Protein AF-0000000075318886 (afdb_homodimer)

Radius of gyration: 20.42 Å; Cα contacts (8 Å, |Δi|>4): 755; chains: 2; bounding box: 34×59×41 Å

Structure (mmCIF, N/CA/C/O backbone):
data_AF-0000000075318886-model_v1
#
loop_
_entity.id
_entity.type
_entity.pdbx_description
1 polymer 'Cyclophilin-like superfamily protein'
#
loop_
_atom_site.group_PDB
_atom_site.id
_atom_site.type_symbol
_atom_site.label_atom_id
_atom_site.label_alt_id
_atom_site.label_comp_id
_atom_site.label_asym_id
_atom_site.label_entity_id
_atom_site.label_seq_id
_atom_site.pdbx_PDB_ins_code
_atom_site.Cartn_x
_atom_site.Cartn_y
_atom_site.Cartn_z
_atom_site.occupancy
_atom_site.B_iso_or_equiv
_atom_site.auth_seq_id
_atom_site.auth_comp_id
_atom_site.auth_asym_id
_atom_site.auth_atom_id
_atom_site.pdbx_PDB_model_num
ATOM 1 N N . MET A 1 1 ? 11.609 29.875 10.852 1 83.62 1 MET A N 1
ATOM 2 C CA . MET A 1 1 ? 10.719 28.906 10.234 1 83.62 1 MET A CA 1
ATOM 3 C C . MET A 1 1 ? 10.336 27.812 11.234 1 83.62 1 MET A C 1
ATOM 5 O O . MET A 1 1 ? 11.18 27.359 12.016 1 83.62 1 MET A O 1
ATOM 9 N N . THR A 1 2 ? 9.055 27.547 11.438 1 96.06 2 THR A N 1
ATOM 10 C CA . THR A 1 2 ? 8.555 26.625 12.445 1 96.06 2 THR A CA 1
ATOM 11 C C . THR A 1 2 ? 9.047 25.203 12.156 1 96.06 2 THR A C 1
ATOM 13 O O . THR A 1 2 ? 9.023 24.75 11.016 1 96.06 2 THR A O 1
ATOM 16 N N . THR A 1 3 ? 9.711 24.609 13.148 1 98.25 3 THR A N 1
ATOM 17 C CA . THR A 1 3 ? 10.211 23.25 13.031 1 98.25 3 THR A CA 1
ATOM 18 C C . THR A 1 3 ? 9.352 22.281 13.836 1 98.25 3 THR A C 1
ATOM 20 O O . THR A 1 3 ? 9.008 22.562 14.984 1 98.25 3 THR A O 1
ATOM 23 N N . ILE A 1 4 ? 9.008 21.172 13.266 1 98.75 4 ILE A N 1
ATOM 24 C CA . ILE A 1 4 ? 8.188 20.141 13.883 1 98.75 4 ILE A CA 1
ATOM 25 C C . ILE A 1 4 ? 9 18.844 14.008 1 98.75 4 ILE A C 1
ATOM 27 O O . ILE A 1 4 ? 9.68 18.438 13.062 1 98.75 4 ILE A O 1
ATOM 31 N N . LYS A 1 5 ? 9.016 18.266 15.188 1 98.81 5 LYS A N 1
ATOM 32 C CA . LYS A 1 5 ? 9.609 16.953 15.406 1 98.81 5 LYS A CA 1
ATOM 33 C C . LYS A 1 5 ? 8.602 15.844 15.156 1 98.81 5 LYS A C 1
ATOM 35 O O . LYS A 1 5 ? 7.477 15.891 15.664 1 98.81 5 LYS A O 1
ATOM 40 N N . ILE A 1 6 ? 8.977 14.906 14.359 1 98.88 6 ILE A N 1
ATOM 41 C CA . ILE A 1 6 ? 8.164 13.734 14.07 1 98.88 6 ILE A CA 1
ATOM 42 C C . ILE A 1 6 ? 8.844 12.484 14.617 1 98.88 6 ILE A C 1
ATOM 44 O O . ILE A 1 6 ? 10.008 12.211 14.297 1 98.88 6 ILE A O 1
ATOM 48 N N . THR A 1 7 ? 8.195 11.781 15.5 1 98.88 7 THR A N 1
ATOM 49 C CA . THR A 1 7 ? 8.648 10.477 15.969 1 98.88 7 THR A CA 1
ATOM 50 C C . THR A 1 7 ? 7.727 9.375 15.445 1 98.88 7 THR A C 1
ATOM 52 O O . THR A 1 7 ? 6.523 9.383 15.711 1 98.88 7 THR A O 1
ATOM 55 N N . ALA A 1 8 ? 8.273 8.484 14.727 1 98.75 8 ALA A N 1
ATOM 56 C CA . ALA A 1 8 ? 7.473 7.43 14.117 1 98.75 8 ALA A CA 1
ATOM 57 C C . ALA A 1 8 ? 8.273 6.137 13.977 1 98.75 8 ALA A C 1
ATOM 59 O O . ALA A 1 8 ? 9.391 6.148 13.453 1 98.75 8 ALA A O 1
ATOM 60 N N . GLY A 1 9 ? 7.684 5.004 14.43 1 98.12 9 GLY A N 1
ATOM 61 C CA . GLY A 1 9 ? 8.289 3.695 14.242 1 98.12 9 GLY A CA 1
ATOM 62 C C . GLY A 1 9 ? 9.664 3.574 14.859 1 98.12 9 GLY A C 1
ATOM 63 O O . GLY A 1 9 ? 10.523 2.863 14.344 1 98.12 9 GLY A O 1
ATOM 64 N N . GLY A 1 10 ? 9.977 4.352 15.797 1 98.12 10 GLY A N 1
ATOM 65 C CA . GLY A 1 10 ? 11.266 4.293 16.469 1 98.12 10 GLY A CA 1
ATOM 66 C C . GLY A 1 10 ? 12.289 5.258 15.883 1 98.12 10 GLY A C 1
ATOM 67 O O . GLY A 1 10 ? 13.445 5.273 16.297 1 98.12 10 GLY A O 1
ATOM 68 N N . TYR A 1 11 ? 11.898 6.117 14.914 1 98.81 11 TYR A N 1
ATOM 69 C CA . TYR A 1 11 ? 12.773 7.09 14.281 1 98.81 11 TYR A CA 1
ATOM 70 C C . TYR A 1 11 ? 12.336 8.516 14.609 1 98.81 11 TYR A C 1
ATOM 72 O O . TYR A 1 11 ? 11.18 8.75 14.961 1 98.81 11 TYR A O 1
ATOM 80 N N . GLU A 1 12 ? 13.297 9.359 14.531 1 98.75 12 GLU A N 1
ATOM 81 C CA . GLU A 1 12 ? 13.031 10.773 14.758 1 98.75 12 GLU A CA 1
ATOM 82 C C . GLU A 1 12 ? 13.406 11.609 13.539 1 98.75 12 GLU A C 1
ATOM 84 O O . GLU A 1 12 ? 14.445 11.375 12.914 1 98.75 12 GLU A O 1
ATOM 89 N N . PHE A 1 13 ? 12.562 12.578 13.227 1 98.88 13 PHE A N 1
ATOM 90 C CA . PHE A 1 13 ? 12.758 13.477 12.102 1 98.88 13 PHE A CA 1
ATOM 91 C C . PHE A 1 13 ? 12.469 14.922 12.508 1 98.88 13 PHE A C 1
ATOM 93 O O . PHE A 1 13 ? 11.672 15.164 13.414 1 98.88 13 PHE A O 1
ATOM 100 N N . LEU A 1 14 ? 13.102 15.812 11.867 1 98.88 14 LEU A N 1
ATOM 101 C CA . LEU A 1 14 ? 12.727 17.219 11.945 1 98.88 14 LEU A CA 1
ATOM 102 C C . LEU A 1 14 ? 12.203 17.719 10.602 1 98.88 14 LEU A C 1
ATOM 104 O O . LEU A 1 14 ? 12.82 17.484 9.562 1 98.88 14 LEU A O 1
ATOM 108 N N . ALA A 1 15 ? 11.086 18.359 10.695 1 98.88 15 ALA A N 1
ATOM 109 C CA . ALA A 1 15 ? 10.453 18.891 9.492 1 98.88 15 ALA A CA 1
ATOM 110 C C . ALA A 1 15 ? 10.281 20.406 9.602 1 98.88 15 ALA A C 1
ATOM 112 O O . ALA A 1 15 ? 10 20.938 10.688 1 98.88 15 ALA A O 1
ATOM 113 N N . GLN A 1 16 ? 10.398 21.031 8.469 1 98.81 16 GLN A N 1
ATOM 114 C CA . GLN A 1 16 ? 10.172 22.469 8.383 1 98.81 16 GLN A CA 1
ATOM 115 C C . GLN A 1 16 ? 8.805 22.781 7.785 1 98.81 16 GLN A C 1
ATOM 117 O O . GLN A 1 16 ? 8.383 22.141 6.824 1 98.81 16 GLN A O 1
ATOM 122 N N . ALA A 1 17 ? 8.172 23.734 8.414 1 98.75 17 ALA A N 1
ATOM 123 C CA . ALA A 1 17 ? 6.895 24.203 7.879 1 98.75 17 ALA A CA 1
ATOM 124 C C . ALA A 1 17 ? 7.09 24.906 6.543 1 98.75 17 ALA A C 1
ATOM 126 O O . ALA A 1 17 ? 8.047 25.656 6.363 1 98.75 17 ALA A O 1
ATOM 127 N N . ASN A 1 18 ? 6.211 24.609 5.609 1 98.56 18 ASN A N 1
ATOM 128 C CA . ASN A 1 18 ? 6.262 25.219 4.285 1 98.56 18 ASN A CA 1
ATOM 129 C C . ASN A 1 18 ? 5.5 26.547 4.25 1 98.56 18 ASN A C 1
ATOM 131 O O . ASN A 1 18 ? 4.285 26.562 4.457 1 98.56 18 ASN A O 1
ATOM 135 N N . PRO A 1 19 ? 6.148 27.672 3.967 1 98.25 19 PRO A N 1
ATOM 136 C CA . PRO A 1 19 ? 5.473 28.969 3.996 1 98.25 19 PRO A CA 1
ATOM 137 C C . PRO A 1 19 ? 4.426 29.109 2.893 1 98.25 19 PRO A C 1
ATOM 139 O O . PRO A 1 19 ? 3.59 30.016 2.943 1 98.25 19 PRO A O 1
ATOM 142 N N . ASP A 1 20 ? 4.43 28.188 1.891 1 98.62 20 ASP A N 1
ATOM 143 C CA . ASP A 1 20 ? 3.482 28.281 0.782 1 98.62 20 ASP A CA 1
ATOM 144 C C . ASP A 1 20 ? 2.145 27.641 1.148 1 98.62 20 ASP A C 1
ATOM 146 O O . ASP A 1 20 ? 1.175 27.75 0.395 1 98.62 20 ASP A O 1
ATOM 150 N N . ALA A 1 21 ? 2.096 27.047 2.281 1 98.56 21 ALA A N 1
ATOM 151 C CA . ALA A 1 21 ? 0.84 26.5 2.795 1 98.56 21 ALA A CA 1
ATOM 152 C C . ALA A 1 21 ? 0.531 27.047 4.184 1 98.56 21 ALA A C 1
ATOM 154 O O . ALA A 1 21 ? 0.347 26.297 5.133 1 98.56 21 ALA A O 1
ATOM 155 N N . PRO A 1 22 ? 0.451 28.359 4.27 1 98.25 22 PRO A N 1
ATOM 156 C CA . PRO A 1 22 ? 0.394 29 5.586 1 98.25 22 PRO A CA 1
ATOM 157 C C . PRO A 1 22 ? -0.863 28.625 6.367 1 98.25 22 PRO A C 1
ATOM 159 O O . PRO A 1 22 ? -0.827 28.547 7.598 1 98.25 22 PRO A O 1
ATOM 162 N N . GLN A 1 23 ? -2.008 28.438 5.715 1 98.38 23 GLN A N 1
ATOM 163 C CA . GLN A 1 23 ? -3.232 28.078 6.426 1 98.38 23 GLN A CA 1
ATOM 164 C C . GLN A 1 23 ? -3.15 26.672 7 1 98.38 23 GLN A C 1
ATOM 166 O O . GLN A 1 23 ? -3.543 26.438 8.148 1 98.38 23 GLN A O 1
ATOM 171 N N . THR A 1 24 ? -2.645 25.719 6.227 1 98.56 24 THR A N 1
ATOM 172 C CA . THR A 1 24 ? -2.467 24.344 6.688 1 98.56 24 THR A CA 1
ATOM 173 C C . THR A 1 24 ? -1.506 24.297 7.871 1 98.56 24 THR A C 1
ATOM 175 O O . THR A 1 24 ? -1.775 23.625 8.867 1 98.56 24 THR A O 1
ATOM 178 N N . VAL A 1 25 ? -0.416 25.047 7.746 1 98.62 25 VAL A N 1
ATOM 179 C CA . VAL A 1 25 ? 0.587 25.062 8.805 1 98.62 25 VAL A CA 1
ATOM 180 C C . VAL A 1 25 ? -0.034 25.609 10.094 1 98.62 25 VAL A C 1
ATOM 182 O O . VAL A 1 25 ? 0.077 24.984 11.148 1 98.62 25 VAL A O 1
ATOM 185 N N . ALA A 1 26 ? -0.677 26.734 9.992 1 98.31 26 ALA A N 1
ATOM 186 C CA . ALA A 1 26 ? -1.272 27.375 11.164 1 98.31 26 ALA A CA 1
ATOM 187 C C . ALA A 1 26 ? -2.279 26.438 11.836 1 98.31 26 ALA A C 1
ATOM 189 O O . ALA A 1 26 ? -2.258 26.281 13.062 1 98.31 26 ALA A O 1
ATOM 190 N N . ALA A 1 27 ? -3.16 25.844 11.125 1 98.12 27 ALA A N 1
ATOM 191 C CA . ALA A 1 27 ? -4.184 24.938 11.656 1 98.12 27 ALA A CA 1
ATOM 192 C C . ALA A 1 27 ? -3.555 23.719 12.305 1 98.12 27 ALA A C 1
ATOM 194 O O . ALA A 1 27 ? -3.98 23.281 13.375 1 98.12 27 ALA A O 1
ATOM 195 N N . PHE A 1 28 ? -2.541 23.156 11.648 1 98.25 28 PHE A N 1
ATOM 196 C CA . PHE A 1 28 ? -1.891 21.953 12.141 1 98.25 28 PHE A CA 1
ATOM 197 C C . PHE A 1 28 ? -1.175 22.219 13.461 1 98.25 28 PHE A C 1
ATOM 199 O O . PHE A 1 28 ? -1.184 21.375 14.359 1 98.25 28 PHE A O 1
ATOM 206 N N . LEU A 1 29 ? -0.512 23.344 13.539 1 97.88 29 LEU A N 1
ATOM 207 C CA . LEU A 1 29 ? 0.224 23.703 14.75 1 97.88 29 LEU A CA 1
ATOM 208 C C . LEU A 1 29 ? -0.702 23.75 15.961 1 97.88 29 LEU A C 1
ATOM 210 O O . LEU A 1 29 ? -0.283 23.438 17.078 1 97.88 29 LEU A O 1
ATOM 214 N N . GLU A 1 30 ? -1.945 24.016 15.766 1 96.62 30 GLU A N 1
ATOM 215 C CA . GLU A 1 30 ? -2.916 24.062 16.859 1 96.62 30 GLU A CA 1
ATOM 216 C C . GLU A 1 30 ? -3.242 22.672 17.375 1 96.62 30 GLU A C 1
ATOM 218 O O . GLU A 1 30 ? -3.807 22.531 18.469 1 96.62 30 GLU A O 1
ATOM 223 N N . LEU A 1 31 ? -2.9 21.672 16.656 1 96.44 31 LEU A N 1
ATOM 224 C CA . LEU A 1 31 ? -3.191 20.297 17.031 1 96.44 31 LEU A CA 1
ATOM 225 C C . LEU A 1 31 ? -2.066 19.719 17.891 1 96.44 31 LEU A C 1
ATOM 227 O O . LEU A 1 31 ? -2.242 18.688 18.547 1 96.44 31 LEU A O 1
ATOM 231 N N . LEU A 1 32 ? -0.968 20.359 17.984 1 97.56 32 LEU A N 1
ATOM 232 C CA . LEU A 1 32 ? 0.223 19.75 18.578 1 97.56 32 LEU A CA 1
ATOM 233 C C . LEU A 1 32 ? 0.141 19.781 20.109 1 97.56 32 LEU A C 1
ATOM 235 O O . LEU A 1 32 ? -0.375 20.734 20.688 1 97.56 32 LEU A O 1
ATOM 239 N N . PRO A 1 33 ? 0.625 18.734 20.734 1 98.44 33 PRO A N 1
ATOM 240 C CA . PRO A 1 33 ? 1.139 17.484 20.172 1 98.44 33 PRO A CA 1
ATOM 241 C C . PRO A 1 33 ? 0.037 16.609 19.578 1 98.44 33 PRO A C 1
ATOM 243 O O . PRO A 1 33 ? -1.08 16.578 20.094 1 98.44 33 PRO A O 1
ATOM 246 N N . TYR A 1 34 ? 0.37 15.961 18.5 1 98.12 34 TYR A N 1
ATOM 247 C CA . TYR A 1 34 ? -0.604 15.203 17.719 1 98.12 34 TYR A CA 1
ATOM 248 C C . TYR A 1 34 ? -0.143 13.758 17.531 1 98.12 34 TYR A C 1
ATOM 250 O O . TYR A 1 34 ? 0.895 13.508 16.906 1 98.12 34 TYR A O 1
ATOM 258 N N . ARG A 1 35 ? -0.883 12.734 18.094 1 98.25 35 ARG A N 1
ATOM 259 C CA . ARG A 1 35 ? -0.545 11.312 18.047 1 98.25 35 ARG A CA 1
ATOM 260 C C . ARG A 1 35 ? -1.518 10.547 17.156 1 98.25 35 ARG A C 1
ATOM 262 O O . ARG A 1 35 ? -2.732 10.742 17.234 1 98.25 35 ARG A O 1
ATOM 269 N N . GLN A 1 36 ? -1.009 9.711 16.312 1 98.25 36 GLN A N 1
ATOM 270 C CA . GLN A 1 36 ? -1.814 8.914 15.398 1 98.25 36 GLN A CA 1
ATOM 271 C C . GLN A 1 36 ? -1.115 7.602 15.055 1 98.25 36 GLN A C 1
ATOM 273 O O . GLN A 1 36 ? -0.126 7.234 15.688 1 98.25 36 GLN A O 1
ATOM 278 N N . LYS A 1 37 ? -1.704 6.805 14.227 1 98.75 37 LYS A N 1
ATOM 279 C CA . LYS A 1 37 ? -1.088 5.641 13.594 1 98.75 37 LYS A CA 1
ATOM 280 C C . LYS A 1 37 ? -0.683 5.945 12.156 1 98.75 37 LYS A C 1
ATOM 282 O O . LYS A 1 37 ? -1.432 6.59 11.414 1 98.75 37 LYS A O 1
ATOM 287 N N . LEU A 1 38 ? 0.521 5.598 11.859 1 98.81 38 LEU A N 1
ATOM 288 C CA . LEU A 1 38 ? 1.065 5.664 10.508 1 98.81 38 LEU A CA 1
ATOM 289 C C . LEU A 1 38 ? 0.931 4.32 9.797 1 98.81 38 LEU A C 1
ATOM 291 O O . LEU A 1 38 ? 1.424 3.303 10.297 1 98.81 38 LEU A O 1
ATOM 295 N N . VAL A 1 39 ? 0.246 4.312 8.641 1 98.81 39 VAL A N 1
ATOM 296 C CA . VAL A 1 39 ? -0.024 3.1 7.875 1 98.81 39 VAL A CA 1
ATOM 297 C C . VAL A 1 39 ? 0.538 3.242 6.461 1 98.81 39 VAL A C 1
ATOM 299 O O . VAL A 1 39 ? 0.634 4.355 5.934 1 98.81 39 VAL A O 1
ATOM 302 N N . HIS A 1 40 ? 0.963 2.195 5.84 1 98.88 40 HIS A N 1
ATOM 303 C CA . HIS A 1 40 ? 1.456 2.291 4.469 1 98.88 40 HIS A CA 1
ATOM 304 C C . HIS A 1 40 ? 0.319 2.568 3.492 1 98.88 40 HIS A C 1
ATOM 306 O O . HIS A 1 40 ? -0.778 2.025 3.641 1 98.88 40 HIS A O 1
ATOM 312 N N . VAL A 1 41 ? 0.594 3.326 2.494 1 98.69 41 VAL A N 1
ATOM 313 C CA . VAL A 1 41 ? -0.428 3.689 1.518 1 98.69 41 VAL A CA 1
ATOM 314 C C . VAL A 1 41 ? -0.771 2.477 0.655 1 98.69 41 VAL A C 1
ATOM 316 O O . VAL A 1 41 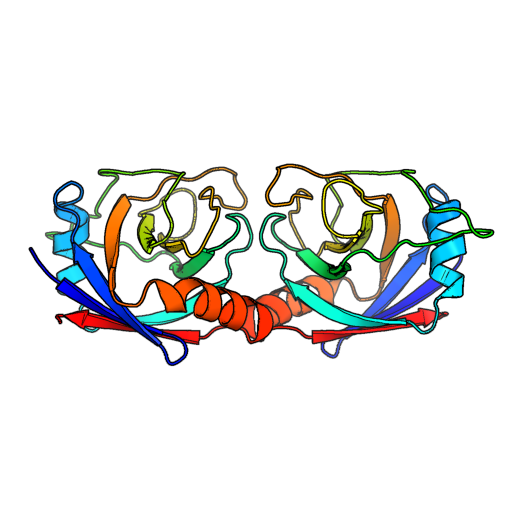? 0.026 1.543 0.539 1 98.69 41 VAL A O 1
ATOM 319 N N . ARG A 1 42 ? -1.94 2.574 -0.023 1 98.5 42 ARG A N 1
ATOM 320 C CA . ARG A 1 42 ? -2.408 1.492 -0.883 1 98.5 42 ARG A CA 1
ATOM 321 C C . ARG A 1 42 ? -2.227 1.846 -2.355 1 98.5 42 ARG A C 1
ATOM 323 O O . ARG A 1 42 ? -2.061 0.958 -3.195 1 98.5 42 ARG A O 1
ATOM 330 N N . TRP A 1 43 ? -2.225 3.131 -2.646 1 98.38 43 TRP A N 1
ATOM 331 C CA . TRP A 1 43 ? -2.383 3.568 -4.031 1 98.38 43 TRP A CA 1
ATOM 332 C C . TRP A 1 43 ? -1.237 4.484 -4.445 1 98.38 43 TRP A C 1
ATOM 334 O O . TRP A 1 43 ? -0.999 4.691 -5.637 1 98.38 43 TRP A O 1
ATOM 344 N N . SER A 1 44 ? -0.531 5.035 -3.514 1 98.69 44 SER A N 1
ATOM 345 C CA . SER A 1 44 ? 0.273 6.215 -3.812 1 98.69 44 SER A CA 1
ATOM 346 C C . SER A 1 44 ? 1.741 5.848 -4.008 1 98.69 44 SER A C 1
ATOM 348 O O . SER A 1 44 ? 2.562 6.707 -4.336 1 98.69 44 SER A O 1
ATOM 350 N N . GLY A 1 45 ? 2.098 4.605 -3.758 1 98.5 45 GLY A N 1
ATOM 351 C CA . GLY A 1 45 ? 3.48 4.199 -3.955 1 98.5 45 GLY A CA 1
ATOM 352 C C . GLY A 1 45 ? 4.273 4.137 -2.664 1 98.5 45 GLY A C 1
ATOM 353 O O . GLY A 1 45 ? 3.857 3.48 -1.707 1 98.5 45 GLY A O 1
ATOM 354 N N . GLU A 1 46 ? 5.398 4.762 -2.66 1 98.69 46 GLU A N 1
ATOM 355 C CA . GLU A 1 46 ? 6.309 4.715 -1.521 1 98.69 46 GLU A CA 1
ATOM 356 C C . GLU A 1 46 ? 6.031 5.852 -0.542 1 98.69 46 GLU A C 1
ATOM 358 O O . GLU A 1 46 ? 6.805 6.801 -0.45 1 98.69 46 GLU A O 1
ATOM 363 N N . GLY A 1 47 ? 4.977 5.613 0.208 1 98.81 47 GLY A N 1
ATOM 364 C CA . GLY A 1 47 ? 4.508 6.559 1.209 1 98.81 47 GLY A CA 1
ATOM 365 C C . GLY A 1 47 ? 3.736 5.898 2.338 1 98.81 47 GLY A C 1
ATOM 366 O O . GLY A 1 47 ? 3.314 4.746 2.219 1 98.81 47 GLY A O 1
ATOM 367 N N . CYS A 1 48 ? 3.645 6.574 3.379 1 98.88 48 CYS A N 1
ATOM 368 C CA . CYS A 1 48 ? 2.785 6.219 4.504 1 98.88 48 CYS A CA 1
ATOM 369 C C . CYS A 1 48 ? 1.714 7.281 4.727 1 98.88 48 CYS A C 1
ATOM 371 O O . CYS A 1 48 ? 1.893 8.438 4.344 1 98.88 48 CYS A O 1
ATOM 373 N N . TRP A 1 49 ? 0.654 6.879 5.285 1 98 49 TRP A N 1
ATOM 374 C CA . TRP A 1 49 ? -0.375 7.895 5.473 1 98 49 TRP A CA 1
ATOM 375 C C . TRP A 1 49 ? -1.033 7.754 6.844 1 98 49 TRP A C 1
ATOM 377 O O . TRP A 1 49 ? -0.933 6.703 7.48 1 98 49 TRP A O 1
ATOM 387 N N . VAL A 1 50 ? -1.49 8.797 7.406 1 98.31 50 VAL A N 1
ATOM 388 C CA . VAL A 1 50 ? -2.334 8.898 8.594 1 98.31 50 VAL A CA 1
ATOM 389 C C . VAL A 1 50 ? -3.789 9.094 8.18 1 98.3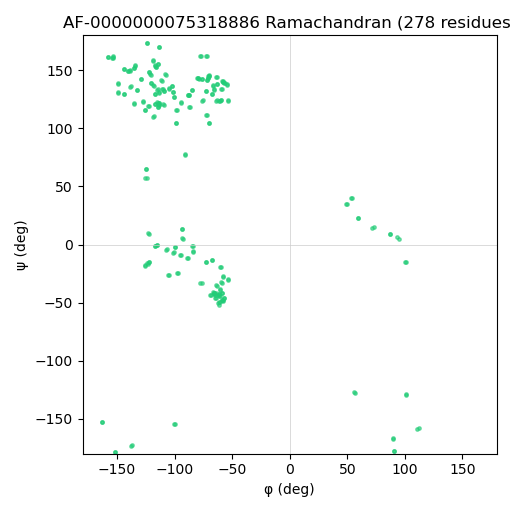1 50 VAL A C 1
ATOM 391 O O . VAL A 1 50 ? -4.168 10.18 7.723 1 98.31 50 VAL A O 1
ATOM 394 N N . PRO A 1 51 ? -4.582 8.016 8.305 1 97.12 51 PRO A N 1
ATOM 395 C CA . PRO A 1 51 ? -6 8.18 7.988 1 97.12 51 PRO A CA 1
ATOM 396 C C . PRO A 1 51 ? -6.754 8.984 9.039 1 97.12 51 PRO A C 1
ATOM 398 O O . PRO A 1 51 ? -6.629 8.711 10.242 1 97.12 51 PRO A O 1
ATOM 401 N N . LEU A 1 52 ? -7.555 9.992 8.602 1 96.69 52 LEU A N 1
ATOM 402 C CA . LEU A 1 52 ? -8.234 10.867 9.547 1 96.69 52 LEU A CA 1
ATOM 403 C C . LEU A 1 52 ? -9.742 10.836 9.328 1 96.69 52 LEU A C 1
ATOM 405 O O . LEU A 1 52 ? -10.469 11.648 9.898 1 96.69 52 LEU A O 1
ATOM 409 N N . GLY A 1 53 ? -10.195 9.898 8.477 1 94.81 53 GLY A N 1
ATOM 410 C CA . GLY A 1 53 ? -11.625 9.734 8.242 1 94.81 53 GLY A CA 1
ATOM 411 C C . GLY A 1 53 ? -12.289 11.008 7.754 1 94.81 53 GLY A C 1
ATOM 412 O O . GLY A 1 53 ? -11.836 11.617 6.785 1 94.81 53 GLY A O 1
ATOM 413 N N . GLU A 1 54 ? -13.32 11.391 8.398 1 92.94 54 GLU A N 1
ATOM 414 C CA . GLU A 1 54 ? -14.102 12.555 8.008 1 92.94 54 GLU A CA 1
ATOM 415 C C . GLU A 1 54 ? -13.641 13.805 8.758 1 92.94 54 GLU A C 1
ATOM 417 O O . GLU A 1 54 ? -14.328 14.828 8.758 1 92.94 54 GLU A O 1
ATOM 422 N N . TYR A 1 55 ? -12.516 13.688 9.359 1 93.94 55 TYR A N 1
ATOM 423 C CA . TYR A 1 55 ? -11.977 14.812 10.102 1 93.94 55 TYR A CA 1
ATOM 424 C C . TYR A 1 55 ? -11.805 16.031 9.203 1 93.94 55 TYR A C 1
ATOM 426 O O . TYR A 1 55 ? -11.398 15.898 8.047 1 93.94 55 TYR A O 1
ATOM 434 N N . GLN A 1 56 ? -12.125 17.172 9.711 1 94.56 56 GLN A N 1
ATOM 435 C CA . GLN A 1 56 ? -11.859 18.438 9.047 1 94.56 56 GLN A CA 1
ATOM 436 C C . GLN A 1 56 ? -10.898 19.297 9.859 1 94.56 56 GLN A C 1
ATOM 438 O O . GLN A 1 56 ? -11.156 19.594 11.031 1 94.56 56 GLN A O 1
ATOM 443 N N . LEU A 1 57 ? -9.828 19.594 9.242 1 95.44 57 LEU A N 1
ATOM 444 C CA . LEU A 1 57 ? -8.914 20.547 9.875 1 95.44 57 LEU A CA 1
ATOM 445 C C . LEU A 1 57 ? -9.438 21.969 9.766 1 95.44 57 LEU A C 1
ATOM 447 O O . LEU A 1 57 ? -9.75 22.438 8.664 1 95.44 57 LEU A O 1
ATOM 451 N N . LEU A 1 58 ? -9.57 22.625 10.898 1 95.94 58 LEU A N 1
ATOM 452 C CA . LEU A 1 58 ? -10.188 23.938 10.922 1 95.94 58 LEU A CA 1
ATOM 453 C C . LEU A 1 58 ? -9.164 25.016 11.273 1 95.94 58 LEU A C 1
ATOM 455 O O . LEU A 1 58 ? -8.266 24.781 12.086 1 95.94 58 LEU A O 1
ATOM 459 N N . LEU A 1 59 ? -9.281 26.141 10.633 1 95.69 59 LEU A N 1
ATOM 460 C CA . LEU A 1 59 ? -8.648 27.391 11.008 1 95.69 59 LEU A CA 1
ATOM 461 C C . LEU A 1 59 ? -9.688 28.5 11.211 1 95.69 59 LEU A C 1
ATOM 463 O O . LEU A 1 59 ? -10.445 28.812 10.289 1 95.69 59 LEU A O 1
ATOM 467 N N . ASP A 1 60 ? -9.789 29.078 12.406 1 94.81 60 ASP A N 1
ATOM 468 C CA . ASP A 1 60 ? -10.805 30.078 12.75 1 94.81 60 ASP A CA 1
ATOM 469 C C . ASP A 1 60 ? -12.203 29.562 12.43 1 94.81 60 ASP A C 1
ATOM 471 O O . ASP A 1 60 ? -12.984 30.234 11.75 1 94.81 60 ASP A O 1
ATOM 475 N N . ASP A 1 61 ? -12.469 28.297 12.703 1 94.75 61 ASP A N 1
ATOM 476 C CA . ASP A 1 61 ? -13.758 27.609 12.633 1 94.75 61 ASP A CA 1
ATOM 477 C C . ASP A 1 61 ? -14.172 27.375 11.18 1 94.75 61 ASP A C 1
ATOM 479 O O . ASP A 1 61 ? -15.352 27.156 10.898 1 94.75 61 ASP A O 1
ATOM 483 N N . GLN A 1 62 ? -13.258 27.531 10.359 1 96.12 62 GLN A N 1
ATOM 484 C CA . GLN A 1 62 ? -13.516 27.234 8.953 1 96.12 62 GLN A CA 1
ATOM 485 C C . GLN A 1 62 ? -12.609 26.125 8.445 1 96.12 62 GLN A C 1
ATOM 487 O O . GLN A 1 62 ? -11.414 26.109 8.727 1 96.12 62 GLN A O 1
ATOM 492 N N . PRO A 1 63 ? -13.148 25.203 7.684 1 96.06 63 PRO A N 1
ATOM 493 C CA . PRO A 1 63 ? -12.297 24.172 7.121 1 96.06 63 PRO A CA 1
ATOM 494 C C . PRO A 1 63 ? -11.234 24.719 6.168 1 96.06 63 PRO A C 1
ATOM 496 O O . PRO A 1 63 ? -11.531 25.609 5.359 1 96.06 63 PRO A O 1
ATOM 499 N N . ILE A 1 64 ? -10.031 24.156 6.324 1 96.56 64 ILE A N 1
ATOM 500 C CA . ILE A 1 64 ? -8.992 24.594 5.402 1 96.56 64 ILE A CA 1
ATOM 501 C C . ILE A 1 64 ? -9.211 23.953 4.035 1 96.56 64 ILE A C 1
ATOM 503 O O . ILE A 1 64 ? -9.688 22.812 3.945 1 96.56 64 ILE A O 1
ATOM 507 N N . GLY A 1 65 ? -8.953 24.688 2.986 1 96.69 65 GLY A N 1
ATOM 508 C CA . GLY A 1 65 ? -9.008 24.172 1.624 1 96.69 65 GLY A CA 1
ATOM 509 C C . GLY A 1 65 ? -7.637 23.844 1.058 1 96.69 65 GLY A C 1
ATOM 510 O O . GLY A 1 65 ? -6.719 23.5 1.802 1 96.69 65 GLY A O 1
ATOM 511 N N . PHE A 1 66 ? -7.527 23.891 -0.263 1 98.19 66 PHE A N 1
ATOM 512 C CA . PHE A 1 66 ? -6.285 23.562 -0.955 1 98.19 66 PHE A CA 1
ATOM 513 C C . PHE A 1 66 ? -5.367 24.781 -1.024 1 98.19 66 PHE A C 1
ATOM 515 O O . PHE A 1 66 ? -5.824 25.891 -1.28 1 98.19 66 PHE A O 1
ATOM 522 N N . GLU A 1 67 ? -4.211 24.594 -0.717 1 98.56 67 GLU A N 1
ATOM 523 C CA . GLU A 1 67 ? -3.104 25.531 -0.932 1 98.56 67 GLU A CA 1
ATOM 524 C C . GLU A 1 67 ? -1.791 24.781 -1.154 1 98.56 67 GLU A C 1
ATOM 526 O O . GLU A 1 67 ? -1.533 23.766 -0.509 1 98.56 67 GLU A O 1
ATOM 531 N N . ASN A 1 68 ? -0.966 25.188 -2.07 1 98.69 68 ASN A N 1
ATOM 532 C CA . ASN A 1 68 ? 0.314 24.562 -2.41 1 98.69 68 ASN A CA 1
ATOM 533 C C . ASN A 1 68 ? 0.175 23.062 -2.627 1 98.69 68 ASN A C 1
ATOM 535 O O . ASN A 1 68 ? 0.995 22.281 -2.139 1 98.69 68 ASN A O 1
ATOM 539 N N . HIS A 1 69 ? -0.935 22.641 -3.176 1 98.69 69 HIS A N 1
ATOM 540 C CA . HIS A 1 69 ? -1.237 21.219 -3.266 1 98.69 69 HIS A CA 1
ATOM 541 C C . HIS A 1 69 ? -0.505 20.578 -4.438 1 98.69 69 HIS A C 1
ATOM 543 O O . HIS A 1 69 ? -0.269 21.219 -5.461 1 98.69 69 HIS A O 1
ATOM 549 N N . THR A 1 70 ? -0.062 19.391 -4.273 1 98.75 70 THR A N 1
ATOM 550 C CA . THR A 1 70 ? 0.651 18.625 -5.289 1 98.75 70 THR A CA 1
ATOM 551 C C . THR A 1 70 ? 0.281 17.141 -5.215 1 98.75 70 THR A C 1
ATOM 553 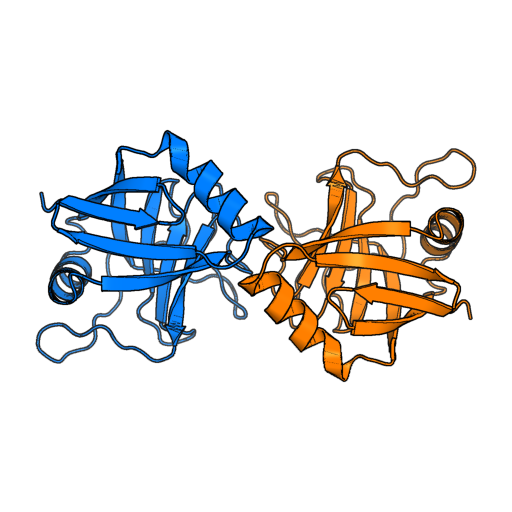O O . THR A 1 70 ? -0.104 16.641 -4.156 1 98.75 70 THR A O 1
ATOM 556 N N . SER A 1 71 ? 0.344 16.484 -6.316 1 98.81 71 SER A N 1
ATOM 557 C CA . SER A 1 71 ? 0.204 15.023 -6.375 1 98.81 71 SER A CA 1
ATOM 558 C C . SER A 1 71 ? 1.564 14.336 -6.352 1 98.81 71 SER A C 1
ATOM 560 O O . SER A 1 71 ? 1.644 13.109 -6.285 1 98.81 71 SER A O 1
ATOM 562 N N . HIS A 1 72 ? 2.631 15.109 -6.465 1 98.75 72 HIS A N 1
ATOM 563 C CA . HIS A 1 72 ? 3.965 14.578 -6.715 1 98.75 72 HIS A CA 1
ATOM 564 C C . HIS A 1 72 ? 4.957 15.047 -5.652 1 98.75 72 HIS A C 1
ATOM 566 O O . HIS A 1 72 ? 5.926 15.742 -5.969 1 98.75 72 HIS A O 1
ATOM 572 N N . PRO A 1 73 ? 4.691 14.594 -4.418 1 98.75 73 PRO A N 1
ATOM 573 C CA . PRO A 1 73 ? 5.645 14.977 -3.373 1 98.75 73 PRO A CA 1
ATOM 574 C C . PRO A 1 73 ? 7.039 14.398 -3.607 1 98.75 73 PRO A C 1
ATOM 576 O O . PRO A 1 73 ? 7.172 13.289 -4.129 1 98.75 73 PRO A O 1
ATOM 579 N N . SER A 1 74 ? 8.047 15.164 -3.252 1 98.56 74 SER A N 1
ATOM 580 C CA . SER A 1 74 ? 9.406 14.641 -3.146 1 98.56 74 SER A CA 1
ATOM 581 C C . SER A 1 74 ? 9.594 13.852 -1.855 1 98.56 74 SER A C 1
ATOM 583 O O . SER A 1 74 ? 8.82 14 -0.911 1 98.56 74 SER A O 1
ATOM 585 N N . VAL A 1 75 ? 10.648 13.039 -1.816 1 98.69 75 VAL A N 1
ATOM 586 C CA . VAL A 1 75 ? 10.992 12.312 -0.6 1 98.69 75 VAL A CA 1
ATOM 587 C C . VAL A 1 75 ? 11.117 13.281 0.569 1 98.69 75 VAL A C 1
ATOM 589 O O . VAL A 1 75 ? 11.812 14.297 0.473 1 98.69 75 VAL A O 1
ATOM 592 N N . GLY A 1 76 ? 10.352 13.016 1.604 1 98.81 76 GLY A N 1
ATOM 593 C CA . GLY A 1 76 ? 10.422 13.852 2.791 1 98.81 76 GLY A CA 1
ATOM 594 C C . GLY A 1 76 ? 9.297 14.859 2.875 1 98.81 76 GLY A C 1
ATOM 595 O O . GLY A 1 76 ? 9.07 15.453 3.932 1 98.81 76 GLY A O 1
ATOM 596 N N . ASP A 1 77 ? 8.609 15.078 1.801 1 98.88 77 ASP A N 1
ATOM 597 C CA . ASP A 1 77 ? 7.469 15.984 1.84 1 98.88 77 ASP A CA 1
ATOM 598 C C . ASP A 1 77 ? 6.297 15.367 2.6 1 98.88 77 ASP A C 1
ATOM 600 O O . ASP A 1 77 ? 6.07 14.156 2.516 1 98.88 77 ASP A O 1
ATOM 604 N N . VAL A 1 78 ? 5.625 16.141 3.332 1 98.94 78 VAL A N 1
ATOM 605 C CA . VAL A 1 78 ? 4.414 15.781 4.059 1 98.94 78 VAL A CA 1
ATOM 606 C C . VAL A 1 78 ? 3.221 16.562 3.504 1 98.94 78 VAL A C 1
ATOM 608 O O . VAL A 1 78 ? 3.252 17.797 3.445 1 98.94 78 VAL A O 1
ATOM 611 N N . LEU A 1 79 ? 2.25 15.828 3.068 1 98.88 79 LEU A N 1
ATOM 612 C CA . LEU A 1 79 ? 1.062 16.438 2.475 1 98.88 79 LEU A CA 1
ATOM 613 C C . LEU A 1 79 ? -0.137 16.297 3.41 1 98.88 79 LEU A C 1
ATOM 615 O O . LEU A 1 79 ? -0.267 15.305 4.121 1 98.88 79 LEU A O 1
ATOM 619 N N . PHE A 1 80 ? -0.998 17.266 3.395 1 98.81 80 PHE A N 1
ATOM 620 C CA . PHE A 1 80 ? -2.312 17.219 4.023 1 98.81 80 PHE A CA 1
ATOM 621 C C . PHE A 1 80 ? -3.416 17.266 2.973 1 98.81 80 PHE A C 1
ATOM 623 O O . PHE A 1 80 ? -3.477 18.203 2.17 1 98.81 80 PHE A O 1
ATOM 630 N N . TYR A 1 81 ? -4.25 16.297 2.939 1 98.56 81 TYR A N 1
ATOM 631 C CA . TYR A 1 81 ? -5.41 16.281 2.061 1 98.56 81 TYR A CA 1
ATOM 632 C C . TYR A 1 81 ? -6.668 16.719 2.809 1 98.56 81 TYR A C 1
ATOM 634 O O . TYR A 1 81 ? -7.145 16 3.697 1 98.56 81 TYR A O 1
ATOM 642 N N . PRO A 1 82 ? -7.223 17.781 2.441 1 97.06 82 PRO A N 1
ATOM 643 C CA . PRO A 1 82 ? -8.344 18.312 3.219 1 97.06 82 PRO A CA 1
ATOM 644 C C . PRO A 1 82 ? -9.68 17.688 2.84 1 97.06 82 PRO A C 1
ATOM 646 O O . PRO A 1 82 ? -10.688 17.922 3.51 1 97.06 82 PRO A O 1
ATOM 649 N N . GLY A 1 83 ? -9.781 16.797 1.898 1 93.06 83 GLY A N 1
ATOM 650 C CA . GLY A 1 83 ? -11.047 16.312 1.366 1 93.06 83 GLY A CA 1
ATOM 651 C C . GLY A 1 83 ? -11.531 17.125 0.175 1 93.06 83 GLY A C 1
ATOM 652 O O . GLY A 1 83 ? -10.75 17.828 -0.459 1 93.06 83 GLY A O 1
ATOM 653 N N . PRO A 1 84 ? -12.648 16.891 -0.419 1 89.94 84 PRO A N 1
ATOM 654 C CA . PRO A 1 84 ? -13.719 16.078 0.162 1 89.94 84 PRO A CA 1
ATOM 655 C C . PRO A 1 84 ? -13.844 14.719 -0.51 1 89.94 84 PRO A C 1
ATOM 657 O O . PRO A 1 84 ? -14.695 13.906 -0.119 1 89.94 84 PRO A O 1
ATOM 660 N N . TYR A 1 85 ? -13.188 14.414 -1.467 1 89 85 TYR A N 1
ATOM 661 C CA . TYR A 1 85 ? -13.484 13.266 -2.318 1 89 85 TYR A CA 1
ATOM 662 C C . TYR A 1 85 ? -13.062 11.961 -1.647 1 89 85 TYR A C 1
ATOM 664 O O . TYR A 1 85 ? -13.633 10.906 -1.918 1 89 85 TYR A O 1
ATOM 672 N N . SER A 1 86 ? -12.031 11.953 -0.887 1 91.75 86 SER A N 1
ATOM 673 C CA . SER A 1 86 ? -11.531 10.859 -0.06 1 91.75 86 SER A CA 1
ATOM 674 C C . SER A 1 86 ? -11.406 11.289 1.399 1 91.75 86 SER A C 1
ATOM 676 O O . SER A 1 86 ? -11.68 12.438 1.743 1 91.75 86 SER A O 1
ATOM 678 N N . GLU A 1 87 ? -11.094 10.336 2.205 1 93.38 87 GLU A N 1
ATOM 679 C CA . GLU A 1 87 ? -10.883 10.664 3.609 1 93.38 87 GLU A CA 1
ATOM 680 C C . GLU A 1 87 ? -9.766 11.695 3.77 1 93.38 87 GLU A C 1
ATOM 682 O O . GLU A 1 87 ? -8.812 11.711 2.982 1 93.38 87 GLU A O 1
ATOM 687 N N . THR A 1 88 ? -10.008 12.617 4.707 1 96.38 88 THR A N 1
ATOM 688 C CA . THR A 1 88 ? -8.906 13.484 5.121 1 96.38 88 THR A CA 1
ATOM 689 C C . THR A 1 88 ? -7.703 12.664 5.57 1 96.38 88 THR A C 1
ATOM 691 O O . THR A 1 88 ? -7.863 11.633 6.238 1 96.38 88 THR A O 1
ATOM 694 N N . GLU A 1 89 ? -6.516 13.117 5.152 1 97.75 89 GLU A N 1
ATOM 695 C CA . GLU A 1 89 ? -5.363 12.297 5.516 1 97.75 89 GLU A CA 1
ATOM 696 C C . GLU A 1 89 ? -4.074 13.117 5.484 1 97.75 89 GLU A C 1
ATOM 698 O O . GLU A 1 89 ? -4.047 14.219 4.938 1 97.75 89 GLU A O 1
ATOM 703 N N . ILE A 1 90 ? -3.062 12.656 6.113 1 98.62 90 ILE A N 1
ATOM 704 C CA . ILE A 1 90 ? -1.683 13.117 6 1 98.62 90 ILE A CA 1
ATOM 705 C C . ILE A 1 90 ? -0.846 12.07 5.273 1 98.62 90 ILE A C 1
ATOM 707 O O . ILE A 1 90 ? -0.964 10.867 5.551 1 98.62 90 ILE A O 1
ATOM 711 N N . LEU A 1 91 ? -0.084 12.469 4.316 1 98.81 91 LEU A N 1
ATOM 712 C CA . LEU A 1 91 ? 0.816 11.578 3.59 1 98.81 91 LEU A CA 1
ATOM 713 C C . LEU A 1 91 ? 2.271 11.961 3.83 1 98.81 91 LEU A C 1
ATOM 715 O O . LEU A 1 91 ? 2.619 13.148 3.797 1 98.81 91 LEU A O 1
ATOM 719 N N . ILE A 1 92 ? 3.088 11.023 4.117 1 98.88 92 ILE A N 1
ATOM 720 C CA . ILE A 1 92 ? 4.535 11.188 4.191 1 98.88 92 ILE A CA 1
ATOM 721 C C . ILE A 1 92 ? 5.203 10.367 3.094 1 98.88 92 ILE A C 1
ATOM 723 O O . ILE A 1 92 ? 5.117 9.141 3.09 1 98.88 92 ILE A O 1
ATOM 727 N N . ALA A 1 93 ? 5.887 11.031 2.211 1 98.88 93 ALA A N 1
ATOM 728 C CA . ALA A 1 93 ? 6.566 10.344 1.12 1 98.88 93 ALA A CA 1
ATOM 729 C C . ALA A 1 93 ? 7.969 9.906 1.535 1 98.88 93 ALA A C 1
ATOM 731 O O . ALA A 1 93 ? 8.766 10.727 2.004 1 98.88 93 ALA A O 1
ATOM 732 N N . TYR A 1 94 ? 8.289 8.617 1.325 1 98.88 94 TYR A N 1
ATOM 733 C CA . TYR A 1 94 ? 9.633 8.164 1.681 1 98.88 94 TYR A CA 1
ATOM 734 C C . TYR A 1 94 ? 10.391 7.684 0.448 1 98.88 94 TYR A C 1
ATOM 736 O O . TYR A 1 94 ? 11.547 7.266 0.546 1 98.88 94 TYR A O 1
ATOM 744 N N . GLY A 1 95 ? 9.75 7.715 -0.717 1 98.25 95 GLY A N 1
ATOM 745 C CA . GLY A 1 95 ? 10.297 7.371 -2.021 1 98.25 95 GLY A CA 1
ATOM 746 C C . GLY A 1 95 ? 9.461 7.898 -3.174 1 98.25 95 GLY A C 1
ATOM 747 O O . GLY A 1 95 ? 8.867 8.977 -3.074 1 98.25 95 GLY A O 1
ATOM 748 N N . SER A 1 96 ? 9.531 7.191 -4.367 1 97.94 96 SER A N 1
ATOM 749 C CA . SER A 1 96 ? 8.695 7.582 -5.5 1 97.94 96 SER A CA 1
ATOM 750 C C . SER A 1 96 ? 7.219 7.52 -5.145 1 97.94 96 SER A C 1
ATOM 752 O O . SER A 1 96 ? 6.723 6.477 -4.707 1 97.94 96 SER A O 1
ATOM 754 N N . CYS A 1 97 ? 6.555 8.648 -5.336 1 98.12 97 CYS A N 1
ATOM 755 C CA . CYS A 1 97 ? 5.176 8.75 -4.871 1 98.12 97 CYS A CA 1
ATOM 756 C C . CYS A 1 97 ? 4.336 9.586 -5.824 1 98.12 97 CYS A C 1
ATOM 758 O O . CYS A 1 97 ? 4.793 10.625 -6.316 1 98.12 97 CYS A O 1
ATOM 760 N N . CYS A 1 98 ? 3.236 9.148 -6.246 1 98.5 98 CYS A N 1
ATOM 761 C CA . CYS A 1 98 ? 2.135 9.898 -6.84 1 98.5 98 CYS A CA 1
ATOM 762 C C . CYS A 1 98 ? 0.87 9.766 -6 1 98.5 98 CYS A C 1
ATOM 764 O O . CYS A 1 98 ? 0.244 8.703 -5.973 1 98.5 98 CYS A O 1
ATOM 766 N N . PHE A 1 99 ? 0.497 10.859 -5.363 1 98.62 99 PHE A N 1
ATOM 767 C CA . PHE A 1 99 ? -0.595 10.844 -4.398 1 98.62 99 PHE A CA 1
ATOM 768 C C . PHE A 1 99 ? -1.898 10.414 -5.062 1 98.62 99 PHE A C 1
ATOM 770 O O . PHE A 1 99 ? -2.33 11.031 -6.043 1 98.62 99 PHE A O 1
ATOM 777 N N . ALA A 1 100 ? -2.498 9.32 -4.469 1 97.88 100 ALA A N 1
ATOM 778 C CA . ALA A 1 100 ? -3.678 8.75 -5.105 1 97.88 100 ALA A CA 1
ATOM 779 C C . ALA A 1 100 ? -4.566 8.047 -4.086 1 97.88 100 ALA A C 1
ATOM 781 O O . ALA A 1 100 ? -4.152 7.824 -2.943 1 97.88 100 ALA A O 1
ATOM 782 N N . ALA A 1 101 ? -5.816 7.801 -4.441 1 96.12 101 ALA A N 1
ATOM 783 C CA . ALA A 1 101 ? -6.805 6.996 -3.73 1 96.12 101 ALA A CA 1
ATOM 784 C C . ALA A 1 101 ? -7.594 6.117 -4.699 1 96.12 101 ALA A C 1
ATOM 786 O O . ALA A 1 101 ? -7.242 6.008 -5.875 1 96.12 101 ALA A O 1
ATOM 787 N N . LYS A 1 102 ? -8.617 5.457 -4.137 1 95 102 LYS A N 1
ATOM 788 C CA . LYS A 1 102 ? -9.461 4.574 -4.934 1 95 102 LYS A CA 1
ATOM 789 C C . LYS A 1 102 ? -10.016 5.297 -6.156 1 95 102 LYS A C 1
ATOM 791 O O . LYS A 1 102 ? -10.156 4.703 -7.23 1 95 102 LYS A O 1
ATOM 796 N N . MET A 1 103 ? -10.211 6.547 -6.082 1 94.62 103 MET A N 1
ATOM 797 C CA . MET A 1 103 ? -10.844 7.309 -7.156 1 94.62 103 MET A CA 1
ATOM 798 C C . MET A 1 103 ? -9.797 7.898 -8.094 1 94.62 103 MET A C 1
ATOM 800 O O . MET A 1 103 ? -10.125 8.68 -8.992 1 94.62 103 MET A O 1
ATOM 804 N N . GLY A 1 104 ? -8.555 7.566 -7.902 1 95.38 104 GLY A N 1
ATOM 805 C CA . GLY A 1 104 ? -7.496 8.078 -8.758 1 95.38 104 GLY A CA 1
ATOM 806 C C . GLY A 1 104 ? -6.582 9.062 -8.055 1 95.38 104 GLY A C 1
ATOM 807 O O . GLY A 1 104 ? -6.457 9.031 -6.824 1 95.38 104 GLY A O 1
ATOM 808 N N . GLN A 1 105 ? -5.941 9.836 -8.93 1 96.94 105 GLN A N 1
ATOM 809 C CA . GLN A 1 105 ? -4.934 10.773 -8.453 1 96.94 105 GLN A CA 1
ATOM 810 C C . GLN A 1 105 ? -5.559 11.867 -7.582 1 96.94 105 GLN A C 1
ATOM 812 O O . GLN A 1 105 ? -6.617 12.398 -7.918 1 96.94 105 GLN A O 1
ATOM 817 N N . LEU A 1 106 ? -4.953 12.148 -6.449 1 97.75 106 LEU A N 1
ATOM 818 C CA . LEU A 1 106 ? -5.312 13.227 -5.527 1 97.75 106 LEU A CA 1
ATOM 819 C C . LEU A 1 106 ? -4.211 14.273 -5.469 1 97.75 106 LEU A C 1
ATOM 821 O O . LEU A 1 106 ? -3.148 14.102 -6.07 1 97.75 106 LEU A O 1
ATOM 825 N N . ALA A 1 107 ? -4.535 15.375 -4.828 1 98.31 107 ALA A N 1
ATOM 826 C CA . ALA A 1 107 ? -3.533 16.375 -4.477 1 98.31 107 ALA A CA 1
ATOM 827 C C . ALA A 1 107 ? -3.682 16.812 -3.021 1 98.31 107 ALA A C 1
ATOM 829 O O . ALA A 1 107 ? -4.797 17.047 -2.547 1 98.31 107 ALA A O 1
ATOM 830 N N . GLY A 1 108 ? -2.615 16.859 -2.326 1 98.5 108 GLY A N 1
ATOM 831 C CA . GLY A 1 108 ? -2.611 17.344 -0.954 1 98.5 108 GLY A CA 1
ATOM 832 C C . GLY A 1 108 ? -1.737 18.578 -0.755 1 98.5 108 GLY A C 1
ATOM 833 O O . GLY A 1 108 ? -0.839 18.844 -1.557 1 98.5 108 GLY A O 1
ATOM 834 N N . ASN A 1 109 ? -2.039 19.297 0.294 1 98.88 109 ASN A N 1
ATOM 835 C CA . ASN A 1 109 ? -1.28 20.484 0.64 1 98.88 109 ASN A CA 1
ATOM 836 C C . ASN A 1 109 ? 0.106 20.141 1.172 1 98.88 109 ASN A C 1
ATOM 838 O O . ASN A 1 109 ? 0.233 19.531 2.232 1 98.88 109 ASN A O 1
ATOM 842 N N . HIS A 1 110 ? 1.144 20.469 0.386 1 98.94 110 HIS A N 1
ATOM 843 C CA . HIS A 1 110 ? 2.5 20.312 0.898 1 98.94 110 HIS A CA 1
ATOM 844 C C . HIS A 1 110 ? 2.803 21.328 1.99 1 98.94 110 HIS A C 1
ATOM 846 O O . HIS A 1 110 ? 3.057 22.5 1.698 1 98.94 110 HIS A O 1
ATOM 852 N N . PHE A 1 111 ? 2.816 20.844 3.307 1 98.88 111 PHE A N 1
ATOM 853 C CA . PHE A 1 111 ? 2.871 21.828 4.375 1 98.88 111 PHE A CA 1
ATOM 854 C C . PHE A 1 111 ? 4.086 21.609 5.266 1 98.88 111 PHE A C 1
ATOM 856 O O . PHE A 1 111 ? 4.453 22.469 6.059 1 98.88 111 PHE A O 1
ATOM 863 N N . LEU A 1 112 ? 4.711 20.453 5.168 1 98.88 112 LEU A N 1
ATOM 864 C CA . LEU A 1 112 ? 5.969 20.172 5.855 1 98.88 112 LEU A CA 1
ATOM 865 C C . LEU A 1 112 ? 6.965 19.5 4.918 1 98.88 112 LEU A C 1
ATOM 867 O O . LEU A 1 112 ? 6.57 18.828 3.975 1 98.88 112 LEU A O 1
ATOM 871 N N . THR A 1 113 ? 8.25 19.688 5.234 1 98.88 113 THR A N 1
ATOM 872 C CA . THR A 1 113 ? 9.336 18.938 4.605 1 98.88 113 THR A CA 1
ATOM 873 C C . THR A 1 113 ? 10.336 18.453 5.652 1 98.88 113 THR A C 1
ATOM 875 O O . THR A 1 113 ? 10.867 19.25 6.426 1 98.88 113 THR A O 1
ATOM 878 N N . ILE A 1 114 ? 10.516 17.203 5.711 1 98.88 114 ILE A N 1
ATOM 879 C CA . ILE A 1 114 ? 11.523 16.641 6.602 1 98.88 114 ILE A CA 1
ATOM 880 C C . ILE A 1 114 ? 12.922 17.031 6.121 1 98.88 114 ILE A C 1
ATOM 882 O O . ILE A 1 114 ? 13.273 16.781 4.969 1 98.88 114 ILE A O 1
ATOM 886 N N . VAL A 1 115 ? 13.711 17.547 7.004 1 98.44 115 VAL A N 1
ATOM 887 C CA . VAL A 1 115 ? 15.016 18.062 6.605 1 98.44 115 VAL A CA 1
ATOM 888 C C . VAL A 1 115 ? 16.109 17.359 7.41 1 98.44 115 VAL A C 1
ATOM 890 O O . VAL A 1 115 ? 17.281 17.422 7.043 1 98.44 115 VAL A O 1
ATOM 893 N N . GLN A 1 116 ? 15.805 16.719 8.469 1 98.62 116 GLN A N 1
ATOM 894 C CA . GLN A 1 116 ? 16.734 15.906 9.242 1 98.62 116 GLN A CA 1
ATOM 895 C C . GLN A 1 116 ? 16.156 14.516 9.492 1 98.62 116 GLN A C 1
ATOM 897 O O . GLN A 1 116 ? 14.969 14.367 9.758 1 98.62 116 GLN A O 1
ATOM 902 N N . GLY A 1 117 ? 17.031 13.508 9.453 1 98.44 117 GLY A N 1
ATOM 903 C CA . GLY A 1 117 ? 16.609 12.133 9.656 1 98.44 117 GLY A CA 1
ATOM 904 C C . GLY A 1 117 ? 16.141 11.453 8.383 1 98.44 117 GLY A C 1
ATOM 905 O O . GLY A 1 117 ? 15.633 10.328 8.422 1 98.44 117 GLY A O 1
ATOM 906 N N . LYS A 1 118 ? 16.359 12.125 7.25 1 97.62 118 LYS A N 1
ATOM 907 C CA . LYS A 1 118 ? 15.891 11.641 5.957 1 97.62 118 LYS A CA 1
ATOM 908 C C . LYS A 1 118 ? 16.469 10.266 5.633 1 97.62 118 LYS A C 1
ATOM 910 O O . LYS A 1 118 ? 15.836 9.469 4.938 1 97.62 118 LYS A O 1
ATOM 915 N N . GLU A 1 119 ? 17.625 10.102 6.098 1 97.88 119 GLU A N 1
ATOM 916 C CA . GLU A 1 119 ? 18.312 8.836 5.828 1 97.88 119 GLU A CA 1
ATOM 917 C C . GLU A 1 119 ? 17.531 7.66 6.391 1 97.88 119 GLU A C 1
ATOM 919 O O . GLU A 1 119 ? 17.734 6.516 5.98 1 97.88 119 GLU A O 1
ATOM 924 N N . ASN A 1 120 ? 16.578 7.91 7.383 1 98.69 120 ASN A N 1
ATOM 925 C CA . ASN A 1 120 ? 15.812 6.855 8.039 1 98.69 120 ASN A CA 1
ATOM 926 C C . ASN A 1 120 ? 14.414 6.727 7.445 1 98.69 120 ASN A C 1
ATOM 928 O O . ASN A 1 120 ? 13.633 5.863 7.855 1 98.69 120 ASN A O 1
ATOM 932 N N . LEU A 1 121 ? 14.055 7.562 6.488 1 98.56 121 LEU A N 1
ATOM 933 C CA . LEU A 1 121 ? 12.688 7.594 5.965 1 98.56 121 LEU A CA 1
ATOM 934 C C . LEU A 1 121 ? 12.344 6.281 5.27 1 98.56 121 LEU A C 1
ATOM 936 O O . LEU A 1 121 ? 11.266 5.723 5.484 1 98.56 121 LEU A O 1
ATOM 940 N N . ARG A 1 122 ? 13.289 5.836 4.445 1 98.44 122 ARG A N 1
ATOM 941 C CA . ARG A 1 122 ? 13.031 4.582 3.742 1 98.44 122 ARG A CA 1
ATOM 942 C C . ARG A 1 122 ? 12.859 3.43 4.727 1 98.44 122 ARG A C 1
ATOM 944 O O . ARG A 1 122 ? 11.961 2.596 4.562 1 98.44 122 ARG A O 1
ATOM 951 N N . ALA A 1 123 ? 13.727 3.393 5.75 1 98.81 123 ALA A N 1
ATOM 952 C CA . ALA A 1 123 ? 13.609 2.355 6.773 1 98.81 123 ALA A CA 1
ATOM 953 C C . ALA A 1 123 ? 12.242 2.406 7.453 1 98.81 123 ALA A C 1
ATOM 955 O O . ALA A 1 123 ? 11.633 1.366 7.719 1 98.81 123 ALA A O 1
ATOM 956 N N . LEU A 1 124 ? 11.75 3.57 7.754 1 98.88 124 LEU A N 1
ATOM 957 C CA . LEU A 1 124 ? 10.422 3.732 8.344 1 98.88 124 LEU A CA 1
ATOM 958 C C . LEU A 1 124 ? 9.344 3.195 7.41 1 98.88 124 LEU A C 1
ATOM 960 O O . LEU A 1 124 ? 8.445 2.473 7.844 1 98.88 124 LEU A O 1
ATOM 964 N N . GLY A 1 125 ? 9.422 3.631 6.117 1 98.81 125 GLY A N 1
ATOM 965 C CA . GLY A 1 125 ? 8.445 3.166 5.141 1 98.81 125 GLY A CA 1
ATOM 966 C C . GLY A 1 125 ? 8.406 1.654 5.016 1 98.81 125 GLY A C 1
ATOM 967 O O . GLY A 1 125 ? 7.328 1.055 5.027 1 98.81 125 GLY A O 1
ATOM 968 N N . VAL A 1 126 ? 9.586 1.077 4.934 1 98.62 126 VAL A N 1
ATOM 969 C CA . VAL A 1 126 ? 9.695 -0.371 4.785 1 98.62 126 VAL A CA 1
ATOM 970 C C . VAL A 1 126 ? 9.18 -1.062 6.047 1 98.62 126 VAL A C 1
ATOM 972 O O . VAL A 1 126 ? 8.469 -2.064 5.965 1 98.62 126 VAL A O 1
ATOM 975 N N . LYS A 1 127 ? 9.508 -0.533 7.191 1 98.88 127 LYS A N 1
ATOM 976 C CA . LYS A 1 127 ? 9 -1.062 8.453 1 98.88 127 LYS A CA 1
ATOM 977 C C . LYS A 1 127 ? 7.477 -1.033 8.492 1 98.88 127 LYS A C 1
ATOM 979 O O . LYS A 1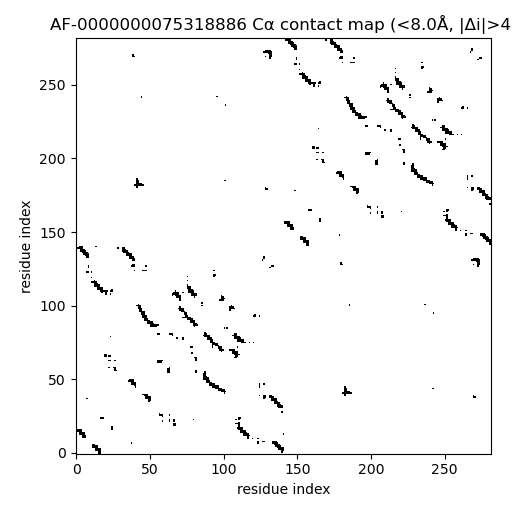 127 ? 6.844 -2.014 8.883 1 98.88 127 LYS A O 1
ATOM 984 N N . THR A 1 128 ? 6.902 0.105 8.125 1 98.94 128 THR A N 1
ATOM 985 C CA . THR A 1 128 ? 5.449 0.255 8.125 1 98.94 128 THR A CA 1
ATOM 986 C C . THR A 1 128 ? 4.801 -0.753 7.184 1 98.94 128 THR A C 1
ATOM 988 O O . THR A 1 128 ? 3.754 -1.319 7.496 1 98.94 128 THR A O 1
ATOM 991 N N . LEU A 1 129 ? 5.449 -0.966 6.059 1 98.81 129 LEU A N 1
ATOM 992 C CA . LEU A 1 129 ? 4.961 -1.9 5.051 1 98.81 129 LEU A CA 1
ATOM 993 C C . LEU A 1 129 ? 4.969 -3.33 5.586 1 98.81 129 LEU A C 1
ATOM 995 O O . LEU A 1 129 ? 3.98 -4.051 5.457 1 98.81 129 LEU A O 1
ATOM 999 N N . TRP A 1 130 ? 6.004 -3.738 6.258 1 98.88 130 TRP A N 1
ATOM 1000 C CA . TRP A 1 130 ? 6.242 -5.141 6.574 1 98.88 130 TRP A CA 1
ATOM 1001 C C . TRP A 1 130 ? 5.758 -5.473 7.98 1 98.88 130 TRP A C 1
ATOM 1003 O O . TRP A 1 130 ? 5.402 -6.617 8.266 1 98.88 130 TRP A O 1
ATOM 1013 N N . GLU A 1 131 ? 5.711 -4.457 8.789 1 98.88 131 GLU A N 1
ATOM 1014 C CA . GLU A 1 131 ? 5.395 -4.73 10.188 1 98.88 131 GLU A CA 1
ATOM 1015 C C . GLU A 1 131 ? 4.066 -4.098 10.586 1 98.88 131 GLU A C 1
ATOM 1017 O O . GLU A 1 131 ? 3.609 -4.262 11.719 1 98.88 131 GLU A O 1
ATOM 1022 N N . GLY A 1 132 ? 3.434 -3.422 9.656 1 98.81 132 GLY A N 1
ATOM 1023 C CA . GLY A 1 132 ? 2.115 -2.867 9.922 1 98.81 132 GLY A CA 1
ATOM 1024 C C . GLY A 1 132 ? 2.16 -1.467 10.5 1 98.81 132 GLY A C 1
ATOM 1025 O O . GLY A 1 132 ? 3.191 -0.792 10.43 1 98.81 132 GLY A O 1
ATOM 1026 N N . ALA A 1 133 ? 1.096 -1.022 10.984 1 98.88 133 ALA A N 1
ATOM 1027 C CA . ALA A 1 133 ? 0.905 0.339 11.484 1 98.88 133 ALA A CA 1
ATOM 1028 C C . ALA A 1 133 ? 1.93 0.678 12.562 1 98.88 133 ALA A C 1
ATOM 1030 O O . ALA A 1 133 ? 2.23 -0.15 13.422 1 98.88 133 ALA A O 1
ATOM 1031 N N . GLN A 1 134 ? 2.441 1.853 12.516 1 98.88 134 GLN A N 1
ATOM 1032 C CA . GLN A 1 134 ? 3.383 2.387 13.492 1 98.88 134 GLN A CA 1
ATOM 1033 C C . GLN A 1 134 ? 2.787 3.58 14.234 1 98.88 134 GLN A C 1
ATOM 1035 O O . GLN A 1 134 ? 1.964 4.312 13.688 1 98.88 134 GLN A O 1
ATOM 1040 N N . ASP A 1 135 ? 3.266 3.771 15.445 1 98.81 135 ASP A N 1
ATOM 1041 C CA . ASP A 1 135 ? 2.914 5.016 16.125 1 98.81 135 ASP A CA 1
ATOM 1042 C C . ASP A 1 135 ? 3.615 6.207 15.477 1 98.81 135 ASP A C 1
ATOM 1044 O O . ASP A 1 135 ? 4.77 6.102 15.055 1 98.81 135 ASP A O 1
ATOM 1048 N N . VAL A 1 136 ? 2.922 7.363 15.469 1 98.81 136 VAL A N 1
ATOM 1049 C CA . VAL A 1 136 ? 3.549 8.602 15.008 1 98.81 136 VAL A CA 1
ATOM 1050 C C . VAL A 1 136 ? 3.141 9.758 15.922 1 98.81 136 VAL A C 1
ATOM 1052 O O . VAL A 1 136 ? 1.983 9.844 16.344 1 98.81 136 VAL A O 1
ATOM 1055 N N . LEU A 1 137 ? 4.086 10.523 16.25 1 98.88 137 LEU A N 1
ATOM 1056 C CA . LEU A 1 137 ? 3.896 11.703 17.094 1 98.88 137 LEU A CA 1
ATOM 1057 C C . LEU A 1 137 ? 4.48 12.945 16.422 1 98.88 137 LEU A C 1
ATOM 1059 O O . LEU A 1 137 ? 5.633 12.93 15.977 1 98.88 137 LEU A O 1
ATOM 1063 N N . PHE A 1 138 ? 3.66 13.969 16.219 1 98.81 138 PHE A N 1
ATOM 1064 C CA . PHE A 1 138 ? 4.105 15.289 15.797 1 98.81 138 PHE A CA 1
ATOM 1065 C C . PHE A 1 138 ? 4.172 16.25 16.984 1 98.81 138 PHE A C 1
ATOM 1067 O O . PHE A 1 138 ? 3.209 16.375 17.734 1 98.81 138 PHE A O 1
ATOM 1074 N N . GLU A 1 139 ? 5.281 16.859 17.141 1 98.69 139 GLU A N 1
ATOM 1075 C CA . GLU A 1 139 ? 5.473 17.844 18.219 1 98.69 139 GLU A CA 1
ATOM 1076 C C . GLU A 1 139 ? 6.293 19.031 17.734 1 98.69 139 GLU A C 1
ATOM 1078 O O . GLU A 1 139 ? 7.098 18.906 16.812 1 98.69 139 GLU A O 1
ATOM 1083 N N . LEU A 1 140 ? 5.996 20.234 18.359 1 97.88 140 LEU A N 1
ATOM 1084 C CA . LEU A 1 140 ? 6.91 21.344 18.109 1 97.88 140 LEU A CA 1
ATOM 1085 C C . LEU A 1 140 ? 8.32 21 18.562 1 97.88 140 LEU A C 1
ATOM 1087 O O . LEU A 1 140 ? 8.516 20.391 19.609 1 97.88 140 LEU A O 1
ATOM 1091 N N . ALA A 1 141 ? 9.242 21.297 17.719 1 94.69 141 ALA A N 1
ATOM 1092 C CA . ALA A 1 141 ? 10.625 21.016 18.078 1 94.69 141 ALA A CA 1
ATOM 1093 C C . ALA A 1 141 ? 11.125 21.953 19.172 1 94.69 141 ALA A C 1
ATOM 1095 O O . ALA A 1 141 ? 10.656 23.078 19.281 1 94.69 141 ALA A O 1
ATOM 1096 N N . MET B 1 1 ? -11.578 -29.344 -12.719 1 82.94 1 MET B N 1
ATOM 1097 C CA . MET B 1 1 ? -10.82 -28.094 -12.594 1 82.94 1 MET B CA 1
ATOM 1098 C C . MET B 1 1 ? -9.969 -28.094 -11.336 1 82.94 1 MET B C 1
ATOM 1100 O O . MET B 1 1 ? -10.414 -28.562 -10.281 1 82.94 1 MET B O 1
ATOM 1104 N N . THR B 1 2 ? -8.672 -27.859 -11.438 1 96.06 2 THR B N 1
ATOM 1105 C CA . THR B 1 2 ? -7.723 -27.953 -10.328 1 96.06 2 THR B CA 1
ATOM 1106 C C . THR B 1 2 ? -8.047 -26.922 -9.258 1 96.06 2 THR B C 1
ATOM 1108 O O . THR B 1 2 ? -8.336 -25.766 -9.57 1 96.06 2 THR B O 1
ATOM 1111 N N . THR B 1 3 ? -8.25 -27.391 -8.047 1 98.25 3 THR B N 1
ATOM 1112 C CA . THR B 1 3 ? -8.547 -26.516 -6.914 1 98.25 3 THR B CA 1
ATOM 1113 C C . THR B 1 3 ? -7.324 -26.375 -6.012 1 98.25 3 THR B C 1
ATOM 1115 O O . THR B 1 3 ? -6.66 -27.359 -5.688 1 98.25 3 THR B O 1
ATOM 1118 N N . ILE B 1 4 ? -7.008 -25.172 -5.613 1 98.75 4 ILE B N 1
ATOM 1119 C CA . ILE B 1 4 ? -5.875 -24.844 -4.754 1 98.75 4 ILE B CA 1
ATOM 1120 C C . ILE B 1 4 ? -6.379 -24.25 -3.441 1 98.75 4 ILE B C 1
ATOM 1122 O O . ILE B 1 4 ? -7.262 -23.391 -3.443 1 98.75 4 ILE B O 1
ATOM 1126 N N . LYS B 1 5 ? -5.906 -24.766 -2.332 1 98.81 5 LYS B N 1
ATOM 1127 C CA . LYS B 1 5 ? -6.184 -24.172 -1.021 1 98.81 5 LYS B CA 1
ATOM 1128 C C . LYS B 1 5 ? -5.145 -23.109 -0.66 1 98.81 5 LYS B C 1
ATOM 1130 O O . LYS B 1 5 ? -3.941 -23.359 -0.783 1 98.81 5 LYS B O 1
ATOM 1135 N N . ILE B 1 6 ? -5.609 -21.984 -0.294 1 98.88 6 ILE B N 1
ATOM 1136 C CA . ILE B 1 6 ? -4.762 -20.891 0.155 1 98.88 6 ILE B CA 1
ATOM 1137 C C . ILE B 1 6 ? -5.016 -20.609 1.635 1 98.88 6 ILE B C 1
ATOM 1139 O O . ILE B 1 6 ? -6.156 -20.375 2.041 1 98.88 6 ILE B O 1
ATOM 1143 N N . THR B 1 7 ? -4.02 -20.719 2.453 1 98.88 7 THR B N 1
ATOM 1144 C CA . THR B 1 7 ? -4.07 -20.312 3.852 1 98.88 7 THR B CA 1
ATOM 1145 C C . THR B 1 7 ? -3.211 -19.062 4.082 1 98.88 7 THR B C 1
ATOM 1147 O O . THR B 1 7 ? -2.008 -19.078 3.82 1 98.88 7 THR B O 1
ATOM 1150 N N . ALA B 1 8 ? -3.811 -18.047 4.523 1 98.75 8 ALA B N 1
ATOM 1151 C CA . ALA B 1 8 ? -3.098 -16.781 4.703 1 98.75 8 ALA B CA 1
ATOM 1152 C C . ALA B 1 8 ? -3.686 -15.984 5.859 1 98.75 8 ALA B C 1
ATOM 1154 O O . ALA B 1 8 ? -4.898 -15.773 5.926 1 98.75 8 ALA B O 1
ATOM 1155 N N . GLY B 1 9 ? -2.803 -15.5 6.773 1 98.12 9 GLY B N 1
ATOM 1156 C CA . GLY B 1 9 ? -3.219 -14.617 7.848 1 98.12 9 GLY B CA 1
ATOM 1157 C C . GLY B 1 9 ? -4.273 -15.227 8.75 1 98.12 9 GLY B C 1
ATOM 1158 O O . GLY B 1 9 ? -5.137 -14.516 9.273 1 98.12 9 GLY B O 1
ATOM 1159 N N . GLY B 1 10 ? -4.371 -16.469 8.805 1 98.06 10 GLY B N 1
ATOM 1160 C CA . GLY B 1 10 ? -5.34 -17.156 9.656 1 98.06 10 GLY B CA 1
ATOM 1161 C C . GLY B 1 10 ? -6.633 -17.484 8.938 1 98.06 10 GLY B C 1
ATOM 1162 O O . GLY B 1 10 ? -7.574 -18 9.547 1 98.06 10 GLY B O 1
ATOM 1163 N N . TYR B 1 11 ? -6.734 -17.25 7.621 1 98.81 11 TYR B N 1
ATOM 1164 C CA . TYR B 1 11 ? -7.918 -17.531 6.816 1 98.81 11 TYR B CA 1
ATOM 1165 C C . TYR B 1 11 ? -7.629 -18.625 5.789 1 98.81 11 TYR B C 1
ATOM 1167 O O . TYR B 1 11 ? -6.473 -18.859 5.43 1 98.81 11 TYR B O 1
ATOM 1175 N N . GLU B 1 12 ? -8.672 -19.25 5.43 1 98.75 12 GLU B N 1
ATOM 1176 C CA . GLU B 1 12 ? -8.578 -20.281 4.402 1 98.75 12 GLU B CA 1
ATOM 1177 C C . GLU B 1 12 ? -9.469 -19.953 3.205 1 98.75 12 GLU B C 1
ATOM 1179 O O . GLU B 1 12 ? -10.602 -19.516 3.373 1 98.75 12 GLU B O 1
ATOM 1184 N N . PHE B 1 13 ? -8.945 -20.203 2.025 1 98.88 13 PHE B N 1
ATOM 1185 C CA . PHE B 1 13 ? -9.641 -19.969 0.768 1 98.88 13 PHE B CA 1
ATOM 1186 C C . PHE B 1 13 ? -9.469 -21.156 -0.181 1 98.88 13 PHE B C 1
ATOM 1188 O O . PHE B 1 13 ? -8.461 -21.859 -0.118 1 98.88 13 PHE B O 1
ATOM 1195 N N . LEU B 1 14 ? -10.414 -21.344 -1.017 1 98.88 14 LEU B N 1
ATOM 1196 C CA . LEU B 1 14 ? -10.273 -22.234 -2.156 1 98.88 14 LEU B CA 1
ATOM 1197 C C . LEU B 1 14 ? -10.305 -21.469 -3.469 1 98.88 14 LEU B C 1
ATOM 1199 O O . LEU B 1 14 ? -11.188 -20.625 -3.68 1 98.88 14 LEU B O 1
ATOM 1203 N N . ALA B 1 15 ? -9.344 -21.766 -4.266 1 98.88 15 ALA B N 1
ATOM 1204 C CA . ALA B 1 15 ? -9.242 -21.109 -5.566 1 98.88 15 ALA B CA 1
ATOM 1205 C C . ALA B 1 15 ? -9.289 -22.125 -6.699 1 98.88 15 ALA B C 1
ATOM 1207 O O . ALA B 1 15 ? -8.758 -23.234 -6.57 1 98.88 15 ALA B O 1
ATOM 1208 N N . GLN B 1 16 ? -9.875 -21.688 -7.77 1 98.81 16 GLN B N 1
ATOM 1209 C CA . GLN B 1 16 ? -9.922 -22.516 -8.977 1 98.81 16 GLN B CA 1
ATOM 1210 C C . GLN B 1 16 ? -8.898 -22.047 -10.008 1 98.81 16 GLN B C 1
ATOM 1212 O O . GLN B 1 16 ? -8.727 -20.844 -10.211 1 98.81 16 GLN B O 1
ATOM 1217 N N . ALA B 1 17 ? -8.25 -23.016 -10.57 1 98.75 17 ALA B N 1
ATOM 1218 C CA . ALA B 1 17 ? -7.312 -22.703 -11.648 1 98.75 17 ALA B CA 1
ATOM 1219 C C . ALA B 1 17 ? -8.047 -22.172 -12.883 1 98.75 17 ALA B C 1
ATOM 1221 O O . ALA B 1 17 ? -9.117 -22.672 -13.234 1 98.75 17 ALA B O 1
ATOM 1222 N N . ASN B 1 18 ? -7.496 -21.141 -13.469 1 98.56 18 ASN B N 1
ATOM 1223 C CA . ASN B 1 18 ? -8.086 -20.531 -14.664 1 98.56 18 ASN B CA 1
ATOM 1224 C C . ASN B 1 18 ? -7.602 -21.234 -15.93 1 98.56 18 ASN B C 1
ATOM 1226 O O . ASN B 1 18 ? -6.41 -21.203 -16.25 1 98.56 18 ASN B O 1
ATOM 1230 N N . PRO B 1 19 ? -8.477 -21.844 -16.734 1 98.25 19 PRO B N 1
ATOM 1231 C CA . PRO B 1 19 ? -8.047 -22.594 -17.922 1 98.25 19 PRO B CA 1
ATOM 1232 C C . PRO B 1 19 ? -7.469 -21.688 -19 1 98.25 19 PRO B C 1
ATOM 1234 O O . PRO B 1 19 ? -6.828 -22.172 -19.938 1 98.25 19 PRO B O 1
ATOM 1237 N N . ASP B 1 20 ? -7.66 -20.344 -18.875 1 98.62 20 ASP B N 1
ATOM 1238 C CA . ASP B 1 20 ? -7.168 -19.406 -19.891 1 98.62 20 ASP B CA 1
ATOM 1239 C C . ASP B 1 20 ? -5.699 -19.062 -19.656 1 98.62 20 ASP B C 1
ATOM 1241 O O . ASP B 1 20 ? -5.066 -18.422 -20.484 1 98.62 20 ASP B O 1
ATOM 1245 N N . ALA B 1 21 ? -5.172 -19.516 -18.578 1 98.56 21 ALA B N 1
ATOM 1246 C CA . ALA B 1 21 ? -3.746 -19.359 -18.297 1 98.56 21 ALA B CA 1
ATOM 1247 C C . ALA B 1 21 ? -3.084 -20.703 -18.031 1 98.56 21 ALA B C 1
ATOM 1249 O O . ALA B 1 21 ? -2.473 -20.906 -16.984 1 98.56 21 ALA B O 1
ATOM 1250 N N . PRO B 1 22 ? -3.189 -21.594 -18.984 1 98.25 22 PRO B N 1
ATOM 1251 C CA . PRO B 1 22 ? -2.803 -22.984 -18.75 1 98.25 22 PRO B CA 1
ATOM 1252 C C . PRO B 1 22 ? -1.314 -23.141 -18.438 1 98.25 22 PRO B C 1
ATOM 1254 O O . PRO B 1 22 ? -0.926 -24.016 -17.672 1 98.25 22 PRO B O 1
ATOM 1257 N N . GLN B 1 23 ? -0.433 -22.344 -19.047 1 98.31 23 GLN B N 1
ATOM 1258 C CA . GLN B 1 23 ? 0.998 -22.469 -18.781 1 98.31 23 GLN B CA 1
ATOM 1259 C C . GLN B 1 23 ? 1.34 -22.016 -17.375 1 98.31 23 GLN B C 1
ATOM 1261 O O . GLN B 1 23 ? 2.123 -22.656 -16.672 1 98.31 23 GLN B O 1
ATOM 1266 N N . THR B 1 24 ? 0.768 -20.891 -16.922 1 98.56 24 THR B N 1
ATOM 1267 C CA . THR B 1 24 ? 0.976 -20.406 -15.562 1 98.56 24 THR B CA 1
ATOM 1268 C C . THR B 1 24 ? 0.483 -21.422 -14.531 1 98.56 24 THR B C 1
ATOM 1270 O O . THR B 1 24 ? 1.173 -21.688 -13.547 1 98.56 24 THR B O 1
ATOM 1273 N N . VAL B 1 25 ? -0.694 -21.969 -14.797 1 98.56 25 VAL B N 1
ATOM 1274 C CA . VAL B 1 25 ? -1.278 -22.938 -13.883 1 98.56 25 VAL B CA 1
ATOM 1275 C C . VAL B 1 25 ? -0.361 -24.156 -13.766 1 98.56 25 VAL B C 1
ATOM 1277 O O . VAL B 1 25 ? -0.012 -24.578 -12.664 1 98.56 25 VAL B O 1
ATOM 1280 N N . ALA B 1 26 ? 0.008 -24.703 -14.891 1 98.25 26 ALA B N 1
ATOM 1281 C CA . ALA B 1 26 ? 0.848 -25.906 -14.898 1 98.25 26 ALA B CA 1
ATOM 1282 C C . ALA B 1 26 ? 2.156 -25.656 -14.156 1 98.25 26 ALA B C 1
ATOM 1284 O O . ALA B 1 26 ? 2.568 -26.469 -13.328 1 98.25 26 ALA B O 1
ATOM 1285 N N . ALA B 1 27 ? 2.848 -24.594 -14.398 1 98.12 27 ALA B N 1
ATOM 1286 C CA . ALA B 1 27 ? 4.121 -24.266 -13.766 1 98.12 27 ALA B CA 1
ATOM 1287 C C . ALA B 1 27 ? 3.943 -24.062 -12.258 1 98.12 27 ALA B C 1
ATOM 1289 O O . ALA B 1 27 ? 4.766 -24.531 -11.469 1 98.12 27 ALA B O 1
ATOM 1290 N N . PHE B 1 28 ? 2.873 -23.375 -11.875 1 98.19 28 PHE B N 1
ATOM 1291 C CA . PHE B 1 28 ? 2.625 -23.078 -10.469 1 98.19 28 PHE B CA 1
ATOM 1292 C C . PHE B 1 28 ? 2.352 -24.359 -9.688 1 98.19 28 PHE B C 1
ATOM 1294 O O . PHE B 1 28 ? 2.791 -24.5 -8.547 1 98.19 28 PHE B O 1
ATOM 1301 N N . LEU B 1 29 ? 1.588 -25.234 -10.273 1 97.88 29 LEU B N 1
ATOM 1302 C CA . LEU B 1 29 ? 1.245 -26.5 -9.617 1 97.88 29 LEU B CA 1
ATOM 1303 C C . LEU B 1 29 ? 2.502 -27.281 -9.273 1 97.88 29 LEU B C 1
ATOM 1305 O O . LEU B 1 29 ? 2.533 -28 -8.266 1 97.88 29 LEU B O 1
ATOM 1309 N N . GLU B 1 30 ? 3.543 -27.109 -9.992 1 96.56 30 GLU B N 1
ATOM 1310 C CA . GLU B 1 30 ? 4.797 -27.812 -9.742 1 96.56 30 GLU B CA 1
ATOM 1311 C C . GLU B 1 30 ? 5.5 -27.266 -8.5 1 96.56 30 GLU B C 1
ATOM 1313 O O . GLU B 1 30 ? 6.406 -27.906 -7.965 1 96.56 30 GLU B O 1
ATOM 1318 N N . LEU B 1 31 ? 5.109 -26.141 -8.047 1 96.31 31 LEU B N 1
ATOM 1319 C CA . LEU B 1 31 ? 5.727 -25.5 -6.887 1 96.31 31 LEU B CA 1
ATOM 1320 C C . LEU B 1 31 ? 5.055 -25.953 -5.594 1 96.31 31 LEU B C 1
ATOM 1322 O O . LEU B 1 31 ? 5.602 -25.766 -4.504 1 96.31 31 LEU B O 1
ATOM 1326 N N . LEU B 1 32 ? 3.965 -26.609 -5.648 1 97.44 32 LEU B N 1
ATOM 1327 C CA . LEU B 1 32 ? 3.146 -26.859 -4.465 1 97.44 32 LEU B CA 1
ATOM 1328 C C . LEU B 1 32 ? 3.721 -28 -3.643 1 97.44 32 LEU B C 1
ATOM 1330 O O . LEU B 1 32 ? 4.242 -28.969 -4.199 1 97.44 32 LEU B O 1
ATOM 1334 N N . PRO B 1 33 ? 3.658 -27.906 -2.34 1 98.44 33 PRO B N 1
ATOM 1335 C CA . PRO B 1 33 ? 3.195 -26.766 -1.548 1 98.44 33 PRO B CA 1
ATOM 1336 C C . PRO B 1 33 ? 4.164 -25.578 -1.589 1 98.44 33 PRO B C 1
ATOM 1338 O O . PRO B 1 33 ? 5.379 -25.781 -1.644 1 98.44 33 PRO B O 1
ATOM 1341 N N . TYR B 1 34 ? 3.604 -24.391 -1.604 1 98.12 34 TYR B N 1
ATOM 1342 C CA . TYR B 1 34 ? 4.371 -23.172 -1.796 1 98.12 34 TYR B CA 1
ATOM 1343 C C . TYR B 1 34 ? 4.109 -22.188 -0.666 1 98.12 34 TYR B C 1
ATOM 1345 O O . TYR B 1 34 ? 2.977 -21.719 -0.482 1 98.12 34 TYR B O 1
ATOM 1353 N N . ARG B 1 35 ? 5.148 -21.828 0.186 1 98.19 35 ARG B N 1
ATOM 1354 C CA . ARG B 1 35 ? 5.047 -20.953 1.342 1 98.19 35 ARG B CA 1
ATOM 1355 C C . ARG B 1 35 ? 5.777 -19.625 1.09 1 98.19 35 ARG B C 1
ATOM 1357 O O . ARG B 1 35 ? 6.902 -19.625 0.584 1 98.19 35 ARG B O 1
ATOM 1364 N N . GLN B 1 36 ? 5.156 -18.547 1.408 1 98.25 36 GLN B N 1
ATOM 1365 C CA . GLN B 1 36 ? 5.73 -17.219 1.223 1 98.25 36 GLN B CA 1
ATOM 1366 C C . GLN B 1 36 ? 5.176 -16.234 2.246 1 98.25 36 GLN B C 1
ATOM 1368 O O . GLN B 1 36 ? 4.523 -16.625 3.213 1 98.25 36 GLN B O 1
ATOM 1373 N N . LYS B 1 37 ? 5.574 -15 2.18 1 98.75 37 LYS B N 1
ATOM 1374 C CA . LYS B 1 37 ? 4.977 -13.883 2.902 1 98.75 37 LYS B CA 1
ATOM 1375 C C . LYS B 1 37 ? 4.07 -13.062 1.992 1 98.75 37 LYS B C 1
ATOM 1377 O O . LYS B 1 37 ? 4.41 -12.805 0.837 1 98.75 37 LYS B O 1
ATOM 1382 N N . LEU B 1 38 ? 2.91 -12.812 2.482 1 98.81 38 LEU B N 1
ATOM 1383 C CA . LEU B 1 38 ? 1.94 -11.922 1.848 1 98.81 38 LEU B CA 1
ATOM 1384 C C . LEU B 1 38 ? 2.041 -10.516 2.418 1 98.81 38 LEU B C 1
ATOM 1386 O O . LEU B 1 38 ? 1.9 -10.312 3.627 1 98.81 38 LEU B O 1
ATOM 1390 N N . VAL B 1 39 ? 2.299 -9.516 1.54 1 98.81 39 VAL B N 1
ATOM 1391 C CA . VAL B 1 39 ? 2.49 -8.125 1.935 1 98.81 39 VAL B CA 1
ATOM 1392 C C . VAL B 1 39 ? 1.479 -7.238 1.21 1 98.81 39 VAL B C 1
ATOM 1394 O O . VAL B 1 39 ? 1.04 -7.562 0.104 1 98.81 39 VAL B O 1
ATOM 1397 N N . HIS B 1 40 ? 1.043 -6.176 1.782 1 98.88 40 HIS B N 1
ATOM 1398 C CA . HIS B 1 40 ? 0.116 -5.285 1.094 1 98.88 40 HIS B CA 1
ATOM 1399 C C . HIS B 1 40 ? 0.807 -4.547 -0.047 1 98.88 40 HIS B C 1
ATOM 1401 O O . HIS B 1 40 ? 1.963 -4.137 0.083 1 98.88 40 HIS B O 1
ATOM 1407 N N . VAL B 1 41 ? 0.106 -4.316 -1.086 1 98.69 41 VAL B N 1
ATOM 1408 C CA . VAL B 1 41 ? 0.676 -3.652 -2.254 1 98.69 41 VAL B CA 1
ATOM 1409 C C . VAL B 1 41 ? 0.893 -2.172 -1.95 1 98.69 41 VAL B C 1
ATOM 1411 O O . VAL B 1 41 ? 0.254 -1.615 -1.054 1 98.69 41 VAL B O 1
ATOM 1414 N N . ARG B 1 42 ? 1.742 -1.539 -2.785 1 98.5 42 ARG B N 1
ATOM 1415 C CA . ARG B 1 42 ? 2.064 -0.126 -2.611 1 98.5 42 ARG B CA 1
ATOM 1416 C C . ARG B 1 42 ? 1.354 0.73 -3.654 1 98.5 42 ARG B C 1
ATOM 1418 O O . ARG B 1 42 ? 1.063 1.903 -3.408 1 98.5 42 ARG B O 1
ATOM 1425 N N . TRP B 1 43 ? 1.045 0.13 -4.797 1 98.38 43 TRP B N 1
ATOM 1426 C CA . TRP B 1 43 ? 0.664 0.92 -5.965 1 98.38 43 TRP B CA 1
ATOM 1427 C C . TRP B 1 43 ? -0.683 0.463 -6.512 1 98.38 43 TRP B C 1
ATOM 1429 O O . TRP B 1 43 ? -1.327 1.188 -7.277 1 98.38 43 TRP B O 1
ATOM 1439 N N . SER B 1 44 ? -1.122 -0.688 -6.16 1 98.69 44 SER B N 1
ATOM 1440 C CA . SER B 1 44 ? -2.158 -1.344 -6.949 1 98.69 44 SER B CA 1
ATOM 1441 C C . SER B 1 44 ? -3.529 -1.197 -6.297 1 98.69 44 SER B C 1
ATOM 1443 O O . SER B 1 44 ? -4.539 -1.624 -6.859 1 98.69 44 SER B O 1
ATOM 1445 N N . GLY B 1 45 ? -3.578 -0.663 -5.094 1 98.5 45 GLY B N 1
ATOM 1446 C CA . GLY B 1 45 ? -4.863 -0.475 -4.441 1 98.5 45 GLY B CA 1
ATOM 1447 C C . GLY B 1 45 ? -5.164 -1.536 -3.4 1 98.5 45 GLY B C 1
ATOM 1448 O O . GLY B 1 45 ? -4.355 -1.778 -2.502 1 98.5 45 GLY B O 1
ATOM 1449 N N . GLU B 1 46 ? -6.305 -2.117 -3.5 1 98.69 46 GLU B N 1
ATOM 1450 C CA . GLU B 1 46 ? -6.766 -3.092 -2.516 1 98.69 46 GLU B CA 1
ATOM 1451 C C . GLU B 1 46 ? -6.359 -4.508 -2.908 1 98.69 46 GLU B C 1
ATOM 1453 O O . GLU B 1 46 ? -7.203 -5.312 -3.318 1 98.69 46 GLU B O 1
ATOM 1458 N N . GLY B 1 47 ? -5.094 -4.746 -2.656 1 98.81 47 GLY B N 1
ATOM 1459 C CA . GLY B 1 47 ? -4.477 -6.027 -2.955 1 98.81 47 GLY B CA 1
ATOM 1460 C C . GLY B 1 47 ? -3.279 -6.336 -2.074 1 98.81 47 GLY B C 1
ATOM 1461 O O . GLY B 1 47 ? -2.744 -5.441 -1.414 1 98.81 47 GLY B O 1
ATOM 1462 N N . CYS B 1 48 ? -2.953 -7.535 -2.021 1 98.88 48 CYS B N 1
ATOM 1463 C CA . CYS B 1 48 ? -1.725 -8.023 -1.399 1 98.88 48 CYS B CA 1
ATOM 1464 C C . CYS B 1 48 ? -0.824 -8.695 -2.426 1 98.88 48 CYS B C 1
ATOM 1466 O O . CYS B 1 48 ? -1.299 -9.172 -3.459 1 98.88 48 CYS B O 1
ATOM 1468 N N . TRP B 1 49 ? 0.403 -8.688 -2.158 1 98 49 TRP B N 1
ATOM 1469 C CA . TRP B 1 49 ? 1.263 -9.305 -3.16 1 98 49 TRP B CA 1
ATOM 1470 C C . TRP B 1 49 ? 2.352 -10.148 -2.498 1 98 49 TRP B C 1
ATOM 1472 O O . TRP B 1 49 ? 2.645 -9.969 -1.313 1 98 49 TRP B O 1
ATOM 1482 N N . VAL B 1 50 ? 2.793 -11.172 -3.111 1 98.31 50 VAL B N 1
ATOM 1483 C CA . VAL B 1 50 ? 3.953 -12 -2.795 1 98.31 50 VAL B CA 1
ATOM 1484 C C . VAL B 1 50 ? 5.137 -11.586 -3.668 1 98.31 50 VAL B C 1
ATOM 1486 O O . VAL B 1 50 ? 5.164 -11.883 -4.863 1 98.31 50 VAL B O 1
ATOM 1489 N N . PRO B 1 51 ? 6.094 -10.867 -3.047 1 97.06 51 PRO B N 1
ATOM 1490 C CA . PRO B 1 51 ? 7.281 -10.508 -3.824 1 97.06 51 PRO B CA 1
ATOM 1491 C C . PRO B 1 51 ? 8.203 -11.703 -4.078 1 97.06 51 PRO B C 1
ATOM 1493 O O . PRO B 1 51 ? 8.523 -12.445 -3.148 1 97.06 51 PRO B O 1
ATOM 1496 N N . LEU B 1 52 ? 8.641 -11.883 -5.355 1 96.56 52 LEU B N 1
ATOM 1497 C CA . LEU B 1 52 ? 9.438 -13.055 -5.703 1 96.56 52 LEU B CA 1
ATOM 1498 C C . LEU B 1 52 ? 10.773 -12.633 -6.305 1 96.56 52 LEU B C 1
ATOM 1500 O O . LEU B 1 52 ? 11.508 -13.469 -6.844 1 96.56 52 LEU B O 1
ATOM 1504 N N . GLY B 1 53 ? 11.07 -11.328 -6.219 1 94.62 53 GLY B N 1
ATOM 1505 C CA . GLY B 1 53 ? 12.344 -10.82 -6.703 1 94.62 53 GLY B CA 1
ATOM 1506 C C . GLY B 1 53 ? 12.609 -11.156 -8.156 1 94.62 53 GLY B C 1
ATOM 1507 O O . GLY B 1 53 ? 11.766 -10.891 -9.023 1 94.62 53 GLY B O 1
ATOM 1508 N N . GLU B 1 54 ? 13.719 -11.727 -8.422 1 92.69 54 GLU B N 1
ATOM 1509 C CA . GLU B 1 54 ? 14.133 -12.062 -9.781 1 92.69 54 GLU B CA 1
ATOM 1510 C C . GLU B 1 54 ? 13.75 -13.492 -10.141 1 92.69 54 GLU B C 1
ATOM 1512 O O . GLU B 1 54 ? 14.219 -14.031 -11.141 1 92.69 54 GLU B O 1
ATOM 1517 N N . TYR B 1 55 ? 12.922 -14.039 -9.336 1 93.81 55 TYR B N 1
ATOM 1518 C CA . TYR B 1 55 ? 12.484 -15.406 -9.594 1 93.81 55 TYR B CA 1
ATOM 1519 C C . TYR B 1 55 ? 11.828 -15.523 -10.961 1 93.81 55 TYR B C 1
ATOM 1521 O O . TYR B 1 55 ? 11.094 -14.625 -11.383 1 93.81 55 TYR B O 1
ATOM 1529 N N . GLN B 1 56 ? 12.102 -16.578 -11.648 1 94.38 56 GLN B N 1
ATOM 1530 C CA . GLN B 1 56 ? 11.422 -16.922 -12.891 1 94.38 56 GLN B CA 1
ATOM 1531 C C . GLN B 1 56 ? 10.664 -18.234 -12.758 1 94.38 56 GLN B C 1
ATOM 1533 O O . GLN B 1 56 ? 11.242 -19.266 -12.414 1 94.38 56 GLN B O 1
ATOM 1538 N N . LEU B 1 57 ? 9.414 -18.125 -12.977 1 95.38 57 LEU B N 1
ATOM 1539 C CA . LEU B 1 57 ? 8.625 -19.344 -13.023 1 95.38 57 LEU B CA 1
ATOM 1540 C C . LEU B 1 57 ? 8.844 -20.094 -14.344 1 95.38 57 LEU B C 1
ATOM 1542 O O . LEU B 1 57 ? 8.695 -19.516 -15.422 1 95.38 57 LEU B O 1
ATOM 1546 N N . LEU B 1 58 ? 9.25 -21.344 -14.25 1 95.75 58 LEU B N 1
ATOM 1547 C CA . LEU B 1 58 ? 9.617 -22.109 -15.438 1 95.75 58 LEU B CA 1
ATOM 1548 C C . LEU B 1 58 ? 8.617 -23.219 -15.711 1 95.75 58 LEU B C 1
ATOM 1550 O O . LEU B 1 58 ? 8.086 -23.828 -14.773 1 95.75 58 LEU B O 1
ATOM 1554 N N . LEU B 1 59 ? 8.32 -23.438 -16.938 1 95.56 59 LEU B N 1
ATOM 1555 C CA . LEU B 1 59 ? 7.656 -24.625 -17.469 1 95.56 59 LEU B CA 1
ATOM 1556 C C . LEU B 1 59 ? 8.516 -25.297 -18.531 1 95.56 59 LEU B C 1
ATOM 1558 O O . LEU B 1 59 ? 8.867 -24.688 -19.547 1 95.56 59 LEU B O 1
ATOM 1562 N N . ASP B 1 60 ? 8.922 -26.562 -18.328 1 94.81 60 ASP B N 1
ATOM 1563 C CA . ASP B 1 60 ? 9.812 -27.281 -19.234 1 94.81 60 ASP B CA 1
ATOM 1564 C C . ASP B 1 60 ? 11.094 -26.484 -19.484 1 94.81 60 ASP B C 1
ATOM 1566 O O . ASP B 1 60 ? 11.477 -26.281 -20.641 1 94.81 60 ASP B O 1
ATOM 1570 N N . ASP B 1 61 ? 11.633 -25.859 -18.453 1 94.56 61 ASP B N 1
ATOM 1571 C CA . ASP B 1 61 ? 12.914 -25.156 -18.406 1 94.56 61 ASP B CA 1
ATOM 1572 C C . ASP B 1 61 ? 12.859 -23.844 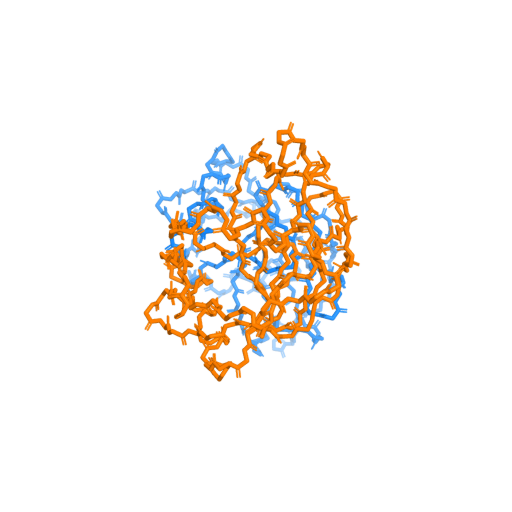-19.188 1 94.56 61 ASP B C 1
ATOM 1574 O O . ASP B 1 61 ? 13.891 -23.297 -19.578 1 94.56 61 ASP B O 1
ATOM 1578 N N . GLN B 1 62 ? 11.711 -23.453 -19.484 1 96 62 GLN B N 1
ATOM 1579 C CA . GLN B 1 62 ? 11.523 -22.172 -20.156 1 96 62 GLN B CA 1
ATOM 1580 C C . GLN B 1 62 ? 10.695 -21.219 -19.297 1 96 62 GLN B C 1
ATOM 1582 O O . GLN B 1 62 ? 9.68 -21.625 -18.719 1 96 62 GLN B O 1
ATOM 1587 N N . PRO B 1 63 ? 11.086 -19.984 -19.219 1 95.88 63 PRO B N 1
ATOM 1588 C CA . PRO B 1 63 ? 10.266 -19.031 -18.469 1 95.88 63 PRO B CA 1
ATOM 1589 C C . PRO B 1 63 ? 8.883 -18.844 -19.062 1 95.88 63 PRO B C 1
ATOM 1591 O O . PRO B 1 63 ? 8.742 -18.75 -20.297 1 95.88 63 PRO B O 1
ATOM 1594 N N . ILE B 1 64 ? 7.91 -18.797 -18.141 1 96.5 64 ILE B N 1
ATOM 1595 C CA . ILE B 1 64 ? 6.562 -18.547 -18.656 1 96.5 64 ILE B CA 1
ATOM 1596 C C . ILE B 1 64 ? 6.414 -17.062 -19.016 1 96.5 64 ILE B C 1
ATOM 1598 O O . ILE B 1 64 ? 7.004 -16.203 -18.375 1 96.5 64 ILE B O 1
ATOM 1602 N N . GLY B 1 65 ? 5.711 -16.781 -20.094 1 96.56 65 GLY B N 1
ATOM 1603 C CA . GLY B 1 65 ? 5.387 -15.43 -20.5 1 96.56 65 GLY B CA 1
ATOM 1604 C C . GLY B 1 65 ? 3.984 -15.008 -20.109 1 96.56 65 GLY B C 1
ATOM 1605 O O . GLY B 1 65 ? 3.438 -15.484 -19.125 1 96.56 65 GLY B O 1
ATOM 1606 N N . PHE B 1 66 ? 3.432 -14.062 -20.859 1 98.19 66 PHE B N 1
ATOM 1607 C CA . PHE B 1 66 ? 2.102 -13.531 -20.594 1 98.19 66 PHE B CA 1
ATOM 1608 C C . PHE B 1 66 ? 1.028 -14.398 -21.234 1 98.19 66 PHE B C 1
ATOM 1610 O O . PHE B 1 66 ? 1.184 -14.836 -22.375 1 98.19 66 PHE B O 1
ATOM 1617 N N . GLU B 1 67 ? 0.094 -14.688 -20.547 1 98.56 67 GLU B N 1
ATOM 1618 C CA . GLU B 1 67 ? -1.155 -15.297 -20.984 1 98.56 67 GLU B CA 1
ATOM 1619 C C . GLU B 1 67 ? -2.328 -14.859 -20.109 1 98.56 67 GLU B C 1
ATOM 1621 O O . GLU B 1 67 ? -2.188 -14.742 -18.891 1 98.56 67 GLU B O 1
ATOM 1626 N N . ASN B 1 68 ? -3.477 -14.57 -20.656 1 98.69 68 ASN B N 1
ATOM 1627 C CA . ASN B 1 68 ? -4.68 -14.125 -19.969 1 98.69 68 ASN B CA 1
ATOM 1628 C C . ASN B 1 68 ? -4.379 -12.984 -19 1 98.69 68 ASN B C 1
ATOM 1630 O O . ASN B 1 68 ? -4.855 -12.977 -17.859 1 98.69 68 ASN B O 1
ATOM 1634 N N . HIS B 1 69 ? -3.453 -12.133 -19.359 1 98.69 69 HIS B N 1
ATOM 1635 C CA . HIS B 1 69 ? -2.973 -11.109 -18.438 1 98.69 69 HIS B CA 1
ATOM 1636 C C . HIS B 1 69 ? -3.938 -9.93 -18.375 1 98.69 69 HIS B C 1
ATOM 1638 O O . HIS B 1 69 ? -4.598 -9.609 -19.359 1 98.69 69 HIS B O 1
ATOM 1644 N N . THR B 1 70 ? -4.109 -9.359 -17.25 1 98.75 70 THR B N 1
ATOM 1645 C CA . THR B 1 70 ? -4.988 -8.227 -17.016 1 98.75 70 THR B CA 1
ATOM 1646 C C . THR B 1 70 ? -4.387 -7.277 -15.977 1 98.75 70 THR B C 1
ATOM 1648 O O . THR B 1 70 ? -3.598 -7.699 -15.125 1 98.75 70 THR B O 1
ATOM 1651 N N . SER B 1 71 ? -4.703 -6.039 -16.078 1 98.81 71 SER B N 1
ATOM 1652 C CA . SER B 1 71 ? -4.359 -5.047 -15.062 1 98.81 71 SER B CA 1
ATOM 1653 C C . SER B 1 71 ? -5.508 -4.844 -14.078 1 98.81 71 SER B C 1
ATOM 1655 O O . SER B 1 71 ? -5.363 -4.125 -13.086 1 98.81 71 SER B O 1
ATOM 1657 N N . HIS B 1 72 ? -6.656 -5.406 -14.367 1 98.75 72 HIS B N 1
ATOM 1658 C CA . HIS B 1 72 ? -7.895 -5.09 -13.66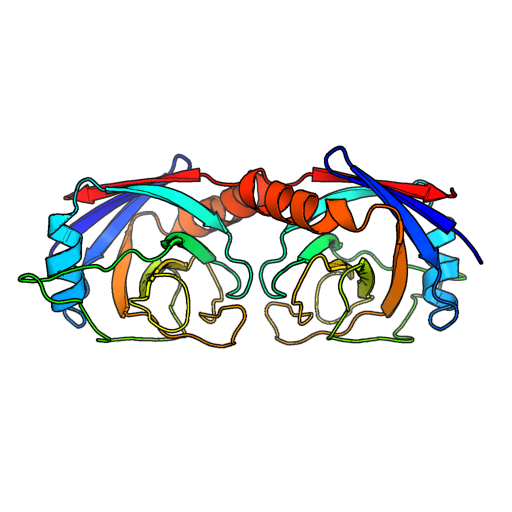4 1 98.75 72 HIS B CA 1
ATOM 1659 C C . HIS B 1 72 ? -8.539 -6.348 -13.094 1 98.75 72 HIS B C 1
ATOM 1661 O O . HIS B 1 72 ? -9.656 -6.703 -13.469 1 98.75 72 HIS B O 1
ATOM 1667 N N . PRO B 1 73 ? -7.812 -6.953 -12.141 1 98.75 73 PRO B N 1
ATOM 1668 C CA . PRO B 1 73 ? -8.414 -8.133 -11.516 1 98.75 73 PRO B CA 1
ATOM 1669 C C . PRO B 1 73 ? -9.703 -7.816 -10.758 1 98.75 73 PRO B C 1
ATOM 1671 O O . PRO B 1 73 ? -9.82 -6.73 -10.18 1 98.75 73 PRO B O 1
ATOM 1674 N N . SER B 1 74 ? -10.641 -8.734 -10.805 1 98.56 74 SER B N 1
ATOM 1675 C CA . SER B 1 74 ? -11.781 -8.695 -9.898 1 98.56 74 SER B CA 1
ATOM 1676 C C . SER B 1 74 ? -11.406 -9.188 -8.508 1 98.56 74 SER B C 1
ATOM 1678 O O . SER B 1 74 ? -10.391 -9.867 -8.336 1 98.56 74 SER B O 1
ATOM 1680 N N . VAL B 1 75 ? -12.234 -8.875 -7.516 1 98.69 75 VAL B N 1
ATOM 1681 C CA . VAL B 1 75 ? -12.031 -9.383 -6.16 1 98.69 75 VAL B CA 1
ATOM 1682 C C . VAL B 1 75 ? -11.906 -10.906 -6.191 1 98.69 75 VAL B C 1
ATOM 1684 O O . VAL B 1 75 ? -12.75 -11.586 -6.773 1 98.69 75 VAL B O 1
ATOM 1687 N N . GLY B 1 76 ? -10.82 -11.383 -5.656 1 98.81 76 GLY B N 1
ATOM 1688 C CA . GLY B 1 76 ? -10.625 -12.828 -5.59 1 98.81 76 GLY B CA 1
ATOM 1689 C C . GLY B 1 76 ? -9.711 -13.359 -6.676 1 98.81 76 GLY B C 1
ATOM 1690 O O . GLY B 1 76 ? -9.234 -14.492 -6.602 1 98.81 76 GLY B O 1
ATOM 1691 N N . ASP B 1 77 ? -9.469 -12.57 -7.676 1 98.88 77 ASP B N 1
ATOM 1692 C CA . ASP B 1 77 ? -8.539 -13 -8.719 1 98.88 77 ASP B CA 1
ATOM 1693 C C . ASP B 1 77 ? -7.098 -12.984 -8.203 1 98.88 77 ASP B C 1
ATOM 1695 O O . ASP B 1 77 ? -6.719 -12.117 -7.414 1 98.88 77 ASP B O 1
ATOM 1699 N N . VAL B 1 78 ? -6.352 -13.93 -8.594 1 98.94 78 VAL B N 1
ATOM 1700 C CA . VAL B 1 78 ? -4.926 -14.047 -8.305 1 98.94 78 VAL B CA 1
ATOM 1701 C C . VAL B 1 78 ? -4.125 -13.945 -9.602 1 98.94 78 VAL B C 1
ATOM 1703 O O . VAL B 1 78 ? -4.367 -14.688 -10.555 1 98.94 78 VAL B O 1
ATOM 1706 N N . LEU B 1 79 ? -3.244 -12.984 -9.625 1 98.88 79 LEU B N 1
ATOM 1707 C CA . LEU B 1 79 ? -2.432 -12.734 -10.812 1 98.88 79 LEU B CA 1
ATOM 1708 C C . LEU B 1 79 ? -0.987 -13.164 -10.586 1 98.88 79 LEU B C 1
ATOM 1710 O O . LEU B 1 79 ? -0.469 -13.055 -9.469 1 98.88 79 LEU B O 1
ATOM 1714 N N . PHE B 1 80 ? -0.347 -13.633 -11.594 1 98.81 80 PHE B N 1
ATOM 1715 C CA . PHE B 1 80 ? 1.092 -13.875 -11.648 1 98.81 80 PHE B CA 1
ATOM 1716 C C . PHE B 1 80 ? 1.76 -12.938 -12.648 1 98.81 80 PHE B C 1
ATOM 1718 O O . PHE B 1 80 ? 1.396 -12.914 -13.82 1 98.81 80 PHE B O 1
ATOM 1725 N N . TYR B 1 81 ? 2.678 -12.164 -12.219 1 98.56 81 TYR B N 1
ATOM 1726 C CA . TYR B 1 81 ? 3.467 -11.297 -13.094 1 98.56 81 TYR B CA 1
ATOM 1727 C C . TYR B 1 81 ? 4.812 -11.938 -13.414 1 98.56 81 TYR B C 1
ATOM 1729 O O . TYR B 1 81 ? 5.664 -12.086 -12.539 1 98.56 81 TYR B O 1
ATOM 1737 N N . PRO B 1 82 ? 5.035 -12.234 -14.617 1 97 82 PRO B N 1
ATOM 1738 C CA . PRO B 1 82 ? 6.246 -12.984 -14.953 1 97 82 PRO B CA 1
ATOM 1739 C C . PRO B 1 82 ? 7.465 -12.086 -15.141 1 97 82 PRO B C 1
ATOM 1741 O O . PRO B 1 82 ? 8.586 -12.578 -15.289 1 97 82 PRO B O 1
ATOM 1744 N N . GLY B 1 83 ? 7.383 -10.805 -15.023 1 93 83 GLY B N 1
ATOM 1745 C CA . GLY B 1 83 ? 8.461 -9.898 -15.398 1 93 83 GLY B CA 1
ATOM 1746 C C . GLY B 1 83 ? 8.375 -9.438 -16.844 1 93 83 GLY B C 1
ATOM 1747 O O . GLY B 1 83 ? 7.32 -9.531 -17.469 1 93 83 GLY B O 1
ATOM 1748 N N . PRO B 1 84 ? 9.25 -8.664 -17.391 1 89.94 84 PRO B N 1
ATOM 1749 C CA . PRO B 1 84 ? 10.562 -8.406 -16.812 1 89.94 84 PRO B CA 1
ATOM 1750 C C . PRO B 1 84 ? 10.68 -7.012 -16.203 1 89.94 84 PRO B C 1
ATOM 1752 O O . PRO B 1 84 ? 11.727 -6.656 -15.656 1 89.94 84 PRO B O 1
ATOM 1755 N N . TYR B 1 85 ? 9.797 -6.203 -16.266 1 88.75 85 TYR B N 1
ATOM 1756 C CA . TYR B 1 85 ? 9.969 -4.785 -15.984 1 88.75 85 TYR B CA 1
ATOM 1757 C C . TYR B 1 85 ? 10.023 -4.535 -14.477 1 88.75 85 TYR B C 1
ATOM 1759 O O . TYR B 1 85 ? 10.633 -3.564 -14.023 1 88.75 85 TYR B O 1
ATOM 1767 N N . SER B 1 86 ? 9.32 -5.285 -13.703 1 91.56 86 SER B N 1
ATOM 1768 C CA . SER B 1 86 ? 9.32 -5.297 -12.242 1 91.56 86 SER B CA 1
ATOM 1769 C C . SER B 1 86 ? 9.625 -6.688 -11.703 1 91.56 86 SER B C 1
ATOM 1771 O O . SER B 1 86 ? 9.812 -7.633 -12.469 1 91.56 86 SER B O 1
ATOM 1773 N N . GLU B 1 87 ? 9.773 -6.734 -10.414 1 93.12 87 GLU B N 1
ATOM 1774 C CA . GLU B 1 87 ? 9.984 -8.039 -9.797 1 93.12 87 GLU B CA 1
ATOM 1775 C C . GLU B 1 87 ? 8.836 -8.992 -10.117 1 93.12 87 GLU B C 1
ATOM 1777 O O . GLU B 1 87 ? 7.688 -8.562 -10.266 1 93.12 87 GLU B O 1
ATOM 1782 N N . THR B 1 88 ? 9.211 -10.258 -10.367 1 96.25 88 THR B N 1
ATOM 1783 C CA . THR B 1 88 ? 8.188 -11.297 -10.414 1 96.25 88 THR B CA 1
ATOM 1784 C C . THR B 1 88 ? 7.355 -11.297 -9.141 1 96.25 88 THR B C 1
ATOM 1786 O O . THR B 1 88 ? 7.887 -11.125 -8.039 1 96.25 88 THR B O 1
ATOM 1789 N N . GLU B 1 89 ? 6.031 -11.453 -9.32 1 97.75 89 GLU B N 1
ATOM 1790 C CA . GLU B 1 89 ? 5.211 -11.383 -8.117 1 97.75 89 GLU B CA 1
ATOM 1791 C C . GLU B 1 89 ? 3.869 -12.078 -8.32 1 97.75 89 GLU B C 1
ATOM 1793 O O . GLU B 1 89 ? 3.482 -12.367 -9.453 1 97.75 89 GLU B O 1
ATOM 1798 N N . ILE B 1 90 ? 3.209 -12.422 -7.281 1 98.62 90 ILE B N 1
ATOM 1799 C CA . ILE B 1 90 ? 1.814 -12.844 -7.234 1 98.62 90 ILE B CA 1
ATOM 1800 C C . ILE B 1 90 ? 0.966 -11.758 -6.574 1 98.62 90 ILE B C 1
ATOM 1802 O O . ILE B 1 90 ? 1.363 -11.18 -5.559 1 98.62 90 ILE B O 1
ATOM 1806 N N . LEU B 1 91 ? -0.13 -11.406 -7.164 1 98.81 91 LEU B N 1
ATOM 1807 C CA . LEU B 1 91 ? -1.064 -10.438 -6.605 1 98.81 91 LEU B CA 1
ATOM 1808 C C . LEU B 1 91 ? -2.398 -11.102 -6.273 1 98.81 91 LEU B C 1
ATOM 1810 O O . LEU B 1 91 ? -2.926 -11.875 -7.07 1 98.81 91 LEU B O 1
ATOM 1814 N N . ILE B 1 92 ? -2.906 -10.844 -5.137 1 98.88 92 ILE B N 1
ATOM 1815 C CA . ILE B 1 92 ? -4.254 -11.234 -4.734 1 98.88 92 ILE B CA 1
ATOM 1816 C C . ILE B 1 92 ? -5.109 -9.992 -4.516 1 98.88 92 ILE B C 1
ATOM 1818 O O . ILE B 1 92 ? -4.828 -9.188 -3.627 1 98.88 92 ILE B O 1
ATOM 1822 N N . ALA B 1 93 ? -6.152 -9.867 -5.285 1 98.88 93 ALA B N 1
ATOM 1823 C CA . ALA B 1 93 ? -7.039 -8.711 -5.164 1 98.88 93 ALA B CA 1
ATOM 1824 C C . ALA B 1 93 ? -8.133 -8.969 -4.133 1 98.88 93 ALA B C 1
ATOM 1826 O O . ALA B 1 93 ? -8.852 -9.969 -4.219 1 98.88 93 ALA B O 1
ATOM 1827 N N . TYR B 1 94 ? -8.289 -8.039 -3.178 1 98.88 94 TYR B N 1
ATOM 1828 C CA . TYR B 1 94 ? -9.344 -8.227 -2.189 1 98.88 94 TYR B CA 1
ATOM 1829 C C . TYR B 1 94 ? -10.383 -7.117 -2.281 1 98.88 94 TYR B C 1
ATOM 1831 O O . TYR B 1 94 ? -11.352 -7.105 -1.523 1 98.88 94 TYR B O 1
ATOM 1839 N N . GLY B 1 95 ? -10.188 -6.156 -3.186 1 98.19 95 GLY B N 1
ATOM 1840 C CA . GLY B 1 95 ? -11.078 -5.047 -3.49 1 98.19 95 GLY B CA 1
ATOM 1841 C C . GLY B 1 95 ? -10.766 -4.383 -4.82 1 98.19 95 GLY B C 1
ATOM 1842 O O . GLY B 1 95 ? -10.352 -5.051 -5.77 1 98.19 95 GLY B O 1
ATOM 1843 N N . SER B 1 96 ? -11.109 -3.041 -4.941 1 97.88 96 SER B N 1
ATOM 1844 C CA . SER B 1 96 ? -10.773 -2.303 -6.156 1 97.88 96 SER B CA 1
ATOM 1845 C C . SER B 1 96 ? -9.266 -2.289 -6.395 1 97.88 96 SER B C 1
ATOM 1847 O O . SER B 1 96 ? -8.5 -1.87 -5.523 1 97.88 96 SER B O 1
ATOM 1849 N N . CYS B 1 97 ? -8.891 -2.76 -7.57 1 98.12 97 CYS B N 1
ATOM 1850 C CA . CYS B 1 97 ? -7.469 -2.957 -7.836 1 98.12 97 CYS B CA 1
ATOM 1851 C C . CYS B 1 97 ? -7.137 -2.643 -9.289 1 98.12 97 CYS B C 1
ATOM 1853 O O . CYS B 1 97 ? -7.887 -3.012 -10.195 1 98.12 97 CYS B O 1
ATOM 1855 N N . CYS B 1 98 ? -6.184 -1.86 -9.555 1 98.5 98 CYS B N 1
ATOM 1856 C CA . CYS B 1 98 ? -5.477 -1.72 -10.828 1 98.5 98 CYS B CA 1
ATOM 1857 C C . CYS B 1 98 ? -4 -2.07 -10.664 1 98.5 98 CYS B C 1
ATOM 1859 O O . CYS B 1 98 ? -3.24 -1.315 -10.055 1 98.5 98 CYS B O 1
ATOM 1861 N N . PHE B 1 99 ? -3.617 -3.203 -11.258 1 98.62 99 PHE B N 1
ATOM 1862 C CA . PHE B 1 99 ? -2.279 -3.744 -11.055 1 98.62 99 PHE B CA 1
ATOM 1863 C C . PHE B 1 99 ? -1.219 -2.77 -11.555 1 98.62 99 PHE B C 1
ATOM 1865 O O . PHE B 1 99 ? -1.238 -2.361 -12.719 1 98.62 99 PHE B O 1
ATOM 1872 N N . ALA B 1 100 ? -0.288 -2.408 -10.586 1 97.88 100 ALA B N 1
ATOM 1873 C CA . ALA B 1 100 ? 0.69 -1.371 -10.906 1 97.88 100 ALA B CA 1
ATOM 1874 C C . ALA B 1 100 ? 1.963 -1.543 -10.086 1 97.88 100 ALA B C 1
ATOM 1876 O O . ALA B 1 100 ? 1.993 -2.326 -9.133 1 97.88 100 ALA B O 1
ATOM 1877 N N . ALA B 1 101 ? 3.043 -0.926 -10.523 1 96.19 101 ALA B N 1
ATOM 1878 C CA . ALA B 1 101 ? 4.324 -0.791 -9.836 1 96.19 101 ALA B CA 1
ATOM 1879 C C . ALA B 1 101 ? 4.883 0.622 -9.984 1 96.19 101 ALA B C 1
ATOM 1881 O O . ALA B 1 101 ? 4.184 1.524 -10.453 1 96.19 101 ALA B O 1
ATOM 1882 N N . LYS B 1 102 ? 6.129 0.783 -9.508 1 95.06 102 LYS B N 1
ATOM 1883 C CA . LYS B 1 102 ? 6.793 2.08 -9.57 1 95.06 102 LYS B CA 1
ATOM 1884 C C . LYS B 1 102 ? 6.793 2.625 -11 1 95.06 102 LYS B C 1
ATOM 1886 O O . LYS B 1 102 ? 6.652 3.832 -11.211 1 95.06 102 LYS B O 1
ATOM 1891 N N . MET B 1 103 ? 6.812 1.793 -11.961 1 94.62 103 MET B N 1
ATOM 1892 C CA . MET B 1 103 ? 6.93 2.215 -13.352 1 94.62 103 MET B CA 1
ATOM 1893 C C . MET B 1 103 ? 5.551 2.393 -13.984 1 94.62 103 MET B C 1
ATOM 1895 O O . MET B 1 103 ? 5.441 2.65 -15.18 1 94.62 103 MET B O 1
ATOM 1899 N N . GLY B 1 104 ? 4.508 2.244 -13.219 1 95.44 104 GLY B N 1
ATOM 1900 C CA . GLY B 1 104 ? 3.162 2.396 -13.742 1 95.44 104 GLY B CA 1
ATOM 1901 C C . GLY B 1 104 ? 2.383 1.095 -13.773 1 95.44 104 GLY B C 1
ATOM 1902 O O . GLY B 1 104 ? 2.662 0.178 -13 1 95.44 104 GLY B O 1
ATOM 1903 N N . GLN B 1 105 ? 1.379 1.153 -14.656 1 97 105 GLN B N 1
ATOM 1904 C CA . GLN B 1 105 ? 0.442 0.039 -14.758 1 97 105 GLN B CA 1
ATOM 1905 C C . GLN B 1 105 ? 1.134 -1.215 -15.281 1 97 105 GLN B C 1
ATOM 1907 O O . GLN B 1 105 ? 1.92 -1.144 -16.234 1 97 105 GLN B O 1
ATOM 1912 N N . LEU B 1 106 ? 0.908 -2.346 -14.648 1 97.75 106 LEU B N 1
ATOM 1913 C CA . LEU B 1 106 ? 1.366 -3.672 -15.055 1 97.75 106 LEU B CA 1
ATOM 1914 C C . LEU B 1 106 ? 0.188 -4.559 -15.445 1 97.75 106 LEU B C 1
ATOM 1916 O O . LEU B 1 106 ? -0.969 -4.156 -15.305 1 97.75 106 LEU B O 1
ATOM 1920 N N . ALA B 1 107 ? 0.517 -5.676 -16.016 1 98.31 107 ALA B N 1
ATOM 1921 C CA . ALA B 1 107 ? -0.46 -6.738 -16.25 1 98.31 107 ALA B CA 1
ATOM 1922 C C . ALA B 1 107 ? 0.089 -8.086 -15.805 1 98.31 107 ALA B C 1
ATOM 1924 O O . ALA B 1 107 ? 1.244 -8.422 -16.078 1 98.31 107 ALA B O 1
ATOM 1925 N N . GLY B 1 108 ? -0.685 -8.812 -15.086 1 98.5 108 GLY B N 1
ATOM 1926 C CA . GLY B 1 108 ? -0.312 -10.156 -14.672 1 98.5 108 GLY B CA 1
ATOM 1927 C C . GLY B 1 108 ? -1.256 -11.219 -15.195 1 98.5 108 GLY B C 1
ATOM 1928 O O . GLY B 1 108 ? -2.4 -10.93 -15.547 1 98.5 108 GLY B O 1
ATOM 1929 N N . ASN B 1 109 ? -0.735 -12.422 -15.234 1 98.88 109 ASN B N 1
ATOM 1930 C CA . ASN B 1 109 ? -1.518 -13.562 -15.695 1 98.88 109 ASN B CA 1
ATOM 1931 C C . ASN B 1 109 ? -2.572 -13.969 -14.664 1 98.88 109 ASN B C 1
ATOM 1933 O O . ASN B 1 109 ? -2.236 -14.406 -13.562 1 98.88 109 ASN B O 1
ATOM 1937 N N . HIS B 1 110 ? -3.857 -13.75 -15.008 1 98.94 110 HIS B N 1
ATOM 1938 C CA . HIS B 1 110 ? -4.922 -14.25 -14.141 1 98.94 110 HIS B CA 1
ATOM 1939 C C . HIS B 1 110 ? -5.008 -15.773 -14.188 1 98.94 110 HIS B C 1
ATOM 1941 O O . HIS B 1 110 ? -5.535 -16.344 -15.148 1 98.94 110 HIS B O 1
ATOM 1947 N N . PHE B 1 111 ? -4.496 -16.453 -13.07 1 98.88 111 PHE B N 1
ATOM 1948 C CA . PHE B 1 111 ? -4.348 -17.906 -13.195 1 98.88 111 PHE B CA 1
ATOM 1949 C C . PHE B 1 111 ? -5.148 -18.625 -12.117 1 98.88 111 PHE B C 1
ATOM 1951 O O . PHE B 1 111 ? -5.363 -19.828 -12.195 1 98.88 111 PHE B O 1
ATOM 1958 N N . LEU B 1 112 ? -5.57 -17.922 -11.102 1 98.88 112 LEU B N 1
ATOM 1959 C CA . LEU B 1 112 ? -6.465 -18.469 -10.086 1 98.88 112 LEU B CA 1
ATOM 1960 C C . LEU B 1 112 ? -7.598 -17.484 -9.781 1 98.88 112 LEU B C 1
ATOM 1962 O O . LEU B 1 112 ? -7.438 -16.281 -9.938 1 98.88 112 LEU B O 1
ATOM 1966 N N . THR B 1 113 ? -8.719 -18.047 -9.312 1 98.88 113 THR B N 1
ATOM 1967 C CA . THR B 1 113 ? -9.82 -17.266 -8.75 1 98.88 113 THR B CA 1
ATOM 1968 C C . THR B 1 113 ? -10.328 -17.906 -7.457 1 98.88 113 THR B C 1
ATOM 1970 O O . THR B 1 113 ? -10.695 -19.078 -7.441 1 98.88 113 THR B O 1
ATOM 1973 N N . ILE B 1 114 ? -10.281 -17.188 -6.426 1 98.88 114 ILE B N 1
ATOM 1974 C CA . ILE B 1 114 ? -10.82 -17.656 -5.152 1 98.88 114 ILE B CA 1
ATOM 1975 C C . ILE B 1 114 ? -12.344 -17.766 -5.25 1 98.88 114 ILE B C 1
ATOM 1977 O O . ILE B 1 114 ? -13.023 -16.797 -5.602 1 98.88 114 ILE B O 1
ATOM 1981 N N . VAL B 1 115 ? -12.875 -18.875 -4.875 1 98.44 115 VAL B N 1
ATOM 1982 C CA . VAL B 1 115 ? -14.297 -19.125 -5.059 1 98.44 115 VAL B CA 1
ATOM 1983 C C . VAL B 1 115 ? -14.938 -19.469 -3.715 1 98.44 115 VAL B C 1
ATOM 1985 O O . VAL B 1 115 ? -16.172 -19.406 -3.574 1 98.44 115 VAL B O 1
ATOM 1988 N N . GLN B 1 116 ? -14.195 -19.797 -2.738 1 98.62 116 GLN B N 1
ATOM 1989 C CA . GLN B 1 116 ? -14.68 -20.016 -1.377 1 98.62 116 GLN B CA 1
ATOM 1990 C C . GLN B 1 116 ? -13.844 -19.219 -0.373 1 98.62 116 GLN B C 1
ATOM 1992 O O . GLN B 1 116 ? -12.617 -19.141 -0.501 1 98.62 116 GLN B O 1
ATOM 1997 N N . GLY B 1 117 ? -14.5 -18.672 0.655 1 98.44 117 GLY B N 1
ATOM 1998 C CA . GLY B 1 117 ? -13.82 -17.875 1.668 1 98.44 117 GLY B CA 1
ATOM 1999 C C . GLY B 1 117 ? -13.703 -16.422 1.299 1 98.44 117 GLY B C 1
ATOM 2000 O O . GLY B 1 117 ? -13.039 -15.648 1.996 1 98.44 117 GLY B O 1
ATOM 2001 N N . LYS B 1 118 ? -14.391 -16.031 0.218 1 97.62 118 LYS B N 1
ATOM 2002 C CA . LYS B 1 118 ? -14.297 -14.68 -0.315 1 97.62 118 LYS B CA 1
ATOM 2003 C C . LYS B 1 118 ? -14.727 -13.648 0.727 1 97.62 118 LYS B C 1
ATOM 2005 O O . LYS B 1 118 ? -14.242 -12.516 0.725 1 97.62 118 LYS B O 1
ATOM 2010 N N . GLU B 1 119 ? -15.633 -14.07 1.509 1 97.81 119 GLU B N 1
ATOM 2011 C CA . GLU B 1 119 ? -16.156 -13.172 2.533 1 97.81 119 GLU B CA 1
ATOM 2012 C C . GLU B 1 119 ? -15.047 -12.719 3.482 1 97.81 119 GLU B C 1
ATOM 2014 O O . GLU B 1 119 ? -15.188 -11.711 4.176 1 97.81 119 GLU B O 1
ATOM 2019 N N . ASN B 1 120 ? -13.883 -13.477 3.539 1 98.69 120 ASN B N 1
ATOM 2020 C CA . ASN B 1 120 ? -12.789 -13.172 4.453 1 98.69 120 ASN B CA 1
ATOM 2021 C C . ASN B 1 120 ? -11.656 -12.422 3.746 1 98.69 120 ASN B C 1
ATOM 2023 O O . ASN B 1 120 ? -10.664 -12.055 4.375 1 98.69 120 ASN B O 1
ATOM 2027 N N . LEU B 1 121 ? -11.773 -12.188 2.457 1 98.56 121 LEU B N 1
ATOM 2028 C CA . LEU B 1 121 ? -10.688 -11.594 1.686 1 98.56 121 LEU B CA 1
ATOM 2029 C C . LEU B 1 121 ? -10.391 -10.18 2.164 1 98.56 121 LEU B C 1
ATOM 2031 O O . LEU B 1 121 ? -9.227 -9.812 2.35 1 98.56 121 LEU B O 1
ATOM 2035 N N . ARG B 1 122 ? -11.469 -9.414 2.344 1 98.5 122 ARG B N 1
ATOM 2036 C CA . ARG B 1 122 ? -11.258 -8.047 2.803 1 98.5 122 ARG B CA 1
ATOM 2037 C C . ARG B 1 122 ? -10.578 -8.023 4.168 1 98.5 122 ARG B C 1
ATOM 2039 O O . ARG B 1 122 ? -9.672 -7.223 4.406 1 98.5 122 ARG B O 1
ATOM 2046 N N . ALA B 1 123 ? -11.031 -8.906 5.066 1 98.81 123 ALA B N 1
ATOM 2047 C CA . ALA B 1 123 ? -10.422 -8.992 6.387 1 98.81 123 ALA B CA 1
ATOM 2048 C C . ALA B 1 123 ? -8.93 -9.32 6.281 1 98.81 123 ALA B C 1
ATOM 2050 O O . ALA B 1 123 ? -8.117 -8.758 7.016 1 98.81 123 ALA B O 1
ATOM 2051 N N . LEU B 1 124 ? -8.562 -10.211 5.414 1 98.88 124 LEU B N 1
ATOM 2052 C CA . LEU B 1 124 ? -7.16 -10.547 5.184 1 98.88 124 LEU B CA 1
ATOM 2053 C C . LEU B 1 124 ? -6.379 -9.328 4.703 1 98.88 124 LEU B C 1
ATOM 2055 O O . LEU B 1 124 ? -5.285 -9.055 5.195 1 98.88 124 LEU B O 1
ATOM 2059 N N . GLY B 1 125 ? -6.953 -8.648 3.662 1 98.81 125 GLY B N 1
ATOM 2060 C CA . GLY B 1 125 ? -6.301 -7.461 3.139 1 98.81 125 GLY B CA 1
ATOM 2061 C C . GLY B 1 125 ? -6.062 -6.395 4.191 1 98.81 125 GLY B C 1
ATOM 2062 O O . GLY B 1 125 ? -4.961 -5.848 4.293 1 98.81 125 GLY B O 1
ATOM 2063 N N . VAL B 1 126 ? -7.09 -6.148 4.98 1 98.62 126 VAL B N 1
ATOM 2064 C CA . VAL B 1 126 ? -7.012 -5.133 6.02 1 98.62 126 VAL B CA 1
ATOM 2065 C C . VAL B 1 126 ? -6.008 -5.559 7.09 1 98.62 126 VAL B C 1
ATOM 2067 O O . VAL B 1 126 ? -5.215 -4.742 7.562 1 98.62 126 VAL B O 1
ATOM 2070 N N . LYS B 1 127 ? -6.016 -6.809 7.449 1 98.88 127 LYS B N 1
ATOM 2071 C CA . LYS B 1 127 ? -5.043 -7.344 8.398 1 98.88 127 LYS B CA 1
ATOM 2072 C C . LYS B 1 127 ? -3.615 -7.145 7.895 1 98.88 127 LYS B C 1
ATOM 2074 O O . LYS B 1 127 ? -2.738 -6.715 8.648 1 98.88 127 LYS B O 1
ATOM 2079 N N . THR B 1 128 ? -3.383 -7.5 6.637 1 98.94 128 THR B N 1
ATOM 2080 C CA . THR B 1 128 ? -2.059 -7.363 6.043 1 98.94 128 THR B CA 1
ATOM 2081 C C . THR B 1 128 ? -1.609 -5.906 6.051 1 98.94 128 THR B C 1
ATOM 2083 O O . THR B 1 128 ? -0.44 -5.609 6.305 1 98.94 128 THR B O 1
ATOM 2086 N N . LEU B 1 129 ? -2.555 -5.035 5.793 1 98.81 129 LEU B N 1
ATOM 2087 C CA . LEU B 1 129 ? -2.287 -3.6 5.762 1 98.81 129 LEU B CA 1
ATOM 2088 C C . LEU B 1 129 ? -1.893 -3.09 7.145 1 98.81 129 LEU B C 1
ATOM 2090 O O . LEU B 1 129 ? -0.903 -2.369 7.285 1 98.81 129 LEU B O 1
ATOM 2094 N N . TRP B 1 130 ? -2.545 -3.504 8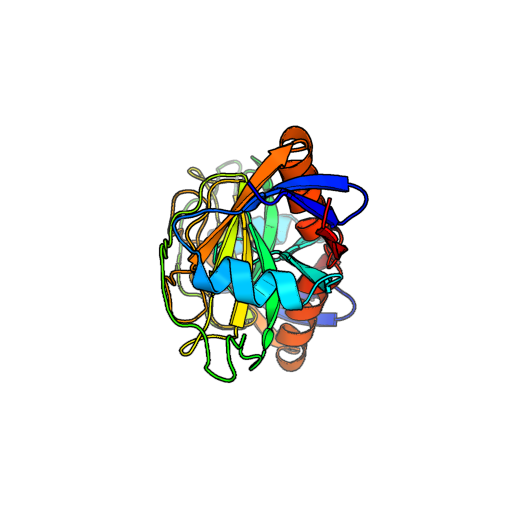.18 1 98.88 130 TRP B N 1
ATOM 2095 C CA . TRP B 1 130 ? -2.439 -2.889 9.492 1 98.88 130 TRP B CA 1
ATOM 2096 C C . TRP B 1 130 ? -1.467 -3.662 10.383 1 98.88 130 TRP B C 1
ATOM 2098 O O . TRP B 1 130 ? -0.861 -3.094 11.289 1 98.88 130 TRP B O 1
ATOM 2108 N N . GLU B 1 131 ? -1.322 -4.91 10.055 1 98.88 131 GLU B N 1
ATOM 2109 C CA . GLU B 1 131 ? -0.519 -5.738 10.945 1 98.88 131 GLU B CA 1
ATOM 2110 C C . GLU B 1 131 ? 0.745 -6.234 10.25 1 98.88 131 GLU B C 1
ATOM 2112 O O . GLU B 1 131 ? 1.565 -6.926 10.859 1 98.88 131 GLU B O 1
ATOM 2117 N N . GLY B 1 132 ? 0.919 -5.863 9 1 98.81 132 GLY B N 1
ATOM 2118 C CA . GLY B 1 132 ? 2.143 -6.199 8.297 1 98.81 132 GLY B CA 1
ATOM 2119 C C . GLY B 1 132 ? 2.07 -7.539 7.586 1 98.81 132 GLY B C 1
ATOM 2120 O O . GLY B 1 132 ? 0.981 -8.078 7.375 1 98.81 132 GLY B O 1
ATOM 2121 N N . ALA B 1 133 ? 3.152 -8.023 7.18 1 98.88 133 ALA B N 1
ATOM 2122 C CA . ALA B 1 133 ? 3.275 -9.234 6.371 1 98.88 133 ALA B CA 1
ATOM 2123 C C . ALA B 1 133 ? 2.627 -10.43 7.07 1 98.88 133 ALA B C 1
ATOM 2125 O O . ALA B 1 133 ? 2.766 -10.602 8.281 1 98.88 133 ALA B O 1
ATOM 2126 N N . GLN B 1 134 ? 1.945 -11.219 6.324 1 98.88 134 GLN B N 1
ATOM 2127 C CA . GLN B 1 134 ? 1.309 -12.453 6.789 1 98.88 134 GLN B CA 1
ATOM 2128 C C . GLN B 1 134 ? 1.919 -13.672 6.113 1 98.88 134 GLN B C 1
ATOM 2130 O O . GLN B 1 134 ? 2.387 -13.594 4.977 1 98.88 134 GLN B O 1
ATOM 2135 N N . ASP B 1 135 ? 1.837 -14.781 6.82 1 98.81 135 ASP B N 1
ATOM 2136 C CA . ASP B 1 135 ? 2.189 -16.031 6.152 1 98.81 135 ASP B CA 1
ATOM 2137 C C . ASP B 1 135 ? 1.131 -16.422 5.121 1 98.81 135 ASP B C 1
ATOM 2139 O O . ASP B 1 135 ? -0.064 -16.219 5.348 1 98.81 135 ASP B O 1
ATOM 2143 N N . VAL B 1 136 ? 1.59 -17.031 4.008 1 98.81 136 VAL B N 1
ATOM 2144 C CA . VAL B 1 136 ? 0.658 -17.578 3.025 1 98.81 136 VAL B CA 1
ATOM 2145 C C . VAL B 1 136 ? 1.157 -18.938 2.541 1 98.81 136 VAL B C 1
ATOM 2147 O O . VAL B 1 136 ? 2.357 -19.125 2.326 1 98.81 136 VAL B O 1
ATOM 2150 N N . LEU B 1 137 ? 0.267 -19.828 2.459 1 98.88 137 LEU B N 1
ATOM 2151 C CA . LEU B 1 137 ? 0.532 -21.172 1.987 1 98.88 137 LEU B CA 1
ATOM 2152 C C . LEU B 1 137 ? -0.433 -21.562 0.87 1 98.88 137 LEU B C 1
ATOM 2154 O O . LEU B 1 137 ? -1.647 -21.406 1.011 1 98.88 137 LEU B O 1
ATOM 2158 N N . PHE B 1 138 ? 0.101 -21.938 -0.294 1 98.81 138 PHE B N 1
ATOM 2159 C CA . PHE B 1 138 ? -0.667 -22.531 -1.384 1 98.81 138 PHE B CA 1
ATOM 2160 C C . PHE B 1 138 ? -0.489 -24.047 -1.413 1 98.81 138 PHE B C 1
ATOM 2162 O O . PHE B 1 138 ? 0.639 -24.531 -1.405 1 98.81 138 PHE B O 1
ATOM 2169 N N . GLU B 1 139 ? -1.556 -24.734 -1.405 1 98.62 139 GLU B N 1
ATOM 2170 C CA . GLU B 1 139 ? -1.529 -26.203 -1.466 1 98.62 139 GLU B CA 1
ATOM 2171 C C . GLU B 1 139 ? -2.646 -26.734 -2.355 1 98.62 139 GLU B C 1
ATOM 2173 O O . GLU B 1 139 ? -3.682 -26.078 -2.52 1 98.62 139 GLU B O 1
ATOM 2178 N N . LEU B 1 140 ? -2.355 -27.922 -3.012 1 97.88 140 LEU B N 1
ATOM 2179 C CA . LEU B 1 140 ? -3.467 -28.594 -3.682 1 97.88 140 LEU B CA 1
ATOM 2180 C C . LEU B 1 140 ? -4.574 -28.938 -2.689 1 97.88 140 LEU B C 1
ATOM 2182 O O . LEU B 1 140 ? -4.301 -29.375 -1.571 1 97.88 140 LEU B O 1
ATOM 2186 N N . ALA B 1 141 ? -5.762 -28.625 -3.109 1 95.06 141 ALA B N 1
ATOM 2187 C CA . ALA B 1 141 ? -6.883 -28.922 -2.219 1 95.06 141 ALA B CA 1
ATOM 2188 C C . ALA B 1 141 ? -7.129 -30.422 -2.123 1 95.06 141 ALA B C 1
ATOM 2190 O O . ALA B 1 141 ? -6.852 -31.172 -3.068 1 95.06 141 ALA B O 1
#

Solvent-accessible surface area (backbone atoms only — not comparable to full-atom values): 13807 Å² total; per-residue (Å²): 127,62,48,35,30,37,38,38,71,91,42,65,33,36,23,36,52,31,80,71,10,52,67,60,39,57,34,51,61,72,50,52,70,41,77,51,55,34,29,45,32,34,34,21,29,35,31,30,26,32,84,43,48,87,52,68,63,47,49,95,90,34,71,53,74,86,38,57,52,44,34,63,55,51,64,34,28,28,27,40,28,62,51,81,90,53,62,12,31,37,38,41,25,41,34,72,34,46,38,38,48,97,90,38,80,43,59,19,21,41,23,33,34,46,75,39,50,62,88,48,35,46,59,44,47,51,44,19,41,51,55,4,47,25,55,30,36,39,31,78,98,128,60,48,34,29,38,39,38,72,90,43,62,34,36,23,37,53,32,80,71,11,52,66,60,37,58,34,52,60,70,50,54,71,41,78,52,55,34,27,45,31,34,36,21,29,34,31,31,28,31,82,46,48,87,51,70,63,47,49,96,87,33,71,53,74,88,39,57,54,44,32,65,55,52,64,32,27,28,27,40,27,64,52,81,89,52,63,12,32,38,37,41,24,42,34,72,35,45,38,38,47,98,90,36,80,43,59,20,20,42,25,34,34,47,77,38,50,61,89,48,34,47,58,44,46,52,44,19,40,48,55,3,48,26,56,29,36,39,30,77,98

Nearest PDB structures (foldseek):
  3kop-assembly1_F  TM=8.719E-01  e=3.170E-09  Arthrobacter sp. FB24
  3kop-assembly1_D  TM=8.473E-01  e=6.603E-09  Arthrobacter sp. FB24
  3kop-assembly1_E  TM=8.366E-01  e=5.574E-09  Arthrobacter sp. FB24
  3kop-assembly1_A  TM=8.344E-01  e=1.161E-08  Arthrobacter sp. FB24
  3kop-assembly1_F  TM=8.720E-01  e=3.170E-09  Arthrobacter sp. FB24

pLDDT: mean 97.67, std 2.16, range [82.94, 98.94]

Sequence (282 aa):
MTTIKITAGGYEFLAQANPDAPQTVAAFLELLPYRQKLVHVRWSGEGCWVPLGEYQLLLDDQPIGFENHTSHPSVGDVLFYPGPYSETEILIAYGSCCFAAKMGQLAGNHFLTIVQGKENLRALGVKTLWEGAQDVLFELAMTTIKITAGGYEFLAQANPDAPQTVAAFLELLPYRQKLVHVRWSGEGCWVPLGEYQLLLDDQPIGFENHTSHPSVGDVLFYPGPYSETEILIAYGSCCFAAKMGQLAGNHFLTIVQGKENLRALGVKTLWEGAQDVLFELA

Organism: Pseudomonas syringae (NCBI:txid317)

Secondary structure (DSSP, 8-state):
--EEEEEETTEEEEEEEPTT-HHHHHHHHTT-SEEEEEEE-SSSEEEE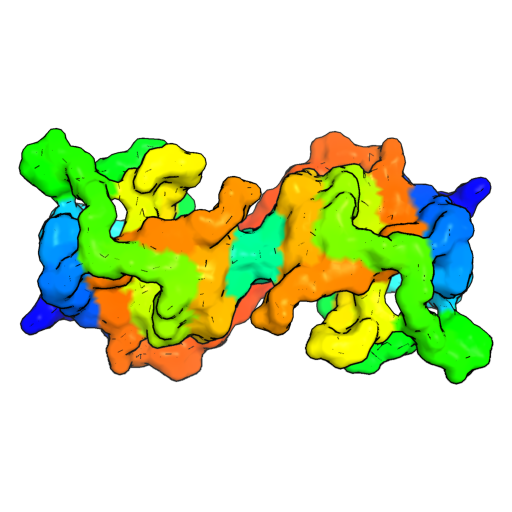EEE-TT---EETTEE---SSEES-PPTTEEEEE--SSS--EEEEEEEEE--EETTEE--EEEEEEEEESGGGHHHHHHHHHHH--EEEEEEE-/--EEEEEETTEEEEEEEPTT-HHHHHHHHTT-SEEEEEEE-SSSEEEEEEE-TT---EETTEE---SSEES-PPTTEEEEE--SSS--EEEEEEEEE--EETTEE--EEEEEEEEESGGGHHHHHHHHHHH--EEEEEEE-

Foldseek 3Di:
DFWKWKDKPNFIFIKDWDVQQVQVQVLVQVCPFDKFKWAADDPWPQKIKGFDFQDFRDDPNHGDDDTQKDQWDDQQWKFWDRDDPDTTMIMHGLHGTGDADPVGGDITHRTIGTDPRSVCSSVRSVCNVPVNIMMMTMHGD/DFWKWKDKPNFIFIKDWDVQQVQVQVLVQVCPFDKFKWAADDPWPQKIKGFDFQDFRDDPNHGDDDTQKDQWDDQQWKFWDRDDPDTTMIMHGLHGTGDADPVGGDITHRTIGTDPRSVCSSVRSVCNVPVNIMMMTMHGD

InterPro domains:
  IPR024532 Protein of unknown function DUF3830 [PF12903] (6-137)